Protein AF-A0A077WGW8-F1 (afdb_monomer_lite)

Secondary structure (DSSP, 8-state):
-EE--GGG-HHHHHHHHGGGGS-S-EEEEEE----STT--EE--TTT-EETTEEPPPEE--HHHHHHHHHHHHHSTT-EEEEHHHH--TT--TTHHHHHHHH-SEEEEEESS-HHHHHHHTSTHHHHHHHHHHHHHHHHHTT-TTHHHHHHHHHHHTHHHHHHHHHHHTSGGGGBTTHHHHHHTTS-EEEEETT--S--EEHHHHHHHHHHHHHHHHHT-TTSHHHHHSTTHHHHHHHHHHHHTT--SSTT-GGGS-HHHHHHHHTT---B-SSTTHHHHTTHHHHT------S-HHHHHHHHHHHHHHHHHHHHHHTTTT--EEEEEE-HHHHH--GGG-SSHHHHHTT-EEEEE--SSS------

Sequence (367 aa):
MTMIRPYANLYHRRRIMQRSTGKLGFYAISHVWGNNAGDTMWDVGSFIHENGRPVKPIPMRPEKRSTLLALLRAHPDSYWWIDVLCAGVDTPLVMMKDIYSHCNSCIILLDCHPSTIERLSDPRIEKIGDALNSIRDAYALGHPDTKTQVADFCHMYQTELTALSSLVNCQWWNRVWTWQEVVLSGWGYILAEQGGPYSVDLFALKEMARMIKDMSYSFGAECEIVSLFQGTTQLRNMWSELCTTDKGHRMDVNNNSPIDLLFTLGQSSRKCMDPADYVYGVLGLLQLDIPRMNDPHAVWTYFLSKVEDLIASWLHEHESGRRITTITLSERAKKFDLSQAKDMADVYADLLHVEYTSSSSSSLKHI

InterPro domains:
  IPR010730 Heterokaryon incompatibility [PF06985] (27-181)
  IPR052895 Heterokaryon Regulation/Transcriptional Modulator [PTHR24148] (25-321)

Organism: NCBI:txid688394

Structure (mmCIF, N/CA/C/O backbone):
data_AF-A0A077WGW8-F1
#
_entry.id   AF-A0A077WGW8-F1
#
loop_
_atom_site.group_PDB
_atom_site.id
_atom_site.type_symbol
_atom_site.label_atom_id
_atom_site.label_alt_id
_atom_site.label_comp_id
_atom_site.label_asym_id
_atom_site.label_entity_id
_atom_site.label_seq_id
_atom_site.pdbx_PDB_ins_code
_atom_site.Cartn_x
_atom_site.Cartn_y
_atom_site.Cartn_z
_atom_site.occupancy
_atom_site.B_iso_or_equiv
_atom_site.auth_seq_id
_atom_site.auth_comp_id
_atom_site.auth_asym_id
_atom_site.auth_atom_id
_atom_site.pdbx_PDB_model_num
ATOM 1 N N . MET A 1 1 ? -23.828 -16.398 -3.016 1.00 92.50 1 MET A N 1
ATOM 2 C CA . MET A 1 1 ? -22.757 -16.084 -2.046 1.00 92.50 1 MET A CA 1
ATOM 3 C C . MET A 1 1 ? -23.392 -15.707 -0.722 1.00 92.50 1 MET A C 1
ATOM 5 O O . MET A 1 1 ? -24.505 -15.188 -0.725 1.00 92.50 1 MET A O 1
ATOM 9 N N . THR A 1 2 ? -22.708 -15.971 0.388 1.00 93.56 2 THR A N 1
ATOM 10 C CA . THR A 1 2 ? -23.250 -15.728 1.730 1.00 93.56 2 THR A CA 1
ATOM 11 C C . THR A 1 2 ? -22.251 -14.915 2.531 1.00 93.56 2 THR A C 1
ATOM 13 O O . THR A 1 2 ? -21.097 -15.319 2.663 1.00 93.56 2 THR A O 1
ATOM 16 N N . MET A 1 3 ? -22.694 -13.782 3.065 1.00 92.50 3 MET A N 1
ATOM 17 C CA . MET A 1 3 ? -21.953 -13.059 4.085 1.00 92.50 3 MET A CA 1
ATOM 18 C C . MET A 1 3 ? -21.982 -13.854 5.380 1.00 92.50 3 MET A C 1
ATOM 20 O O . MET A 1 3 ? -23.028 -14.329 5.824 1.00 92.50 3 MET A O 1
ATOM 24 N N . ILE A 1 4 ? -20.813 -13.995 5.986 1.00 91.25 4 ILE A N 1
ATOM 25 C CA . ILE A 1 4 ? -20.627 -14.798 7.183 1.00 91.25 4 ILE A CA 1
ATOM 26 C C . ILE A 1 4 ? -19.866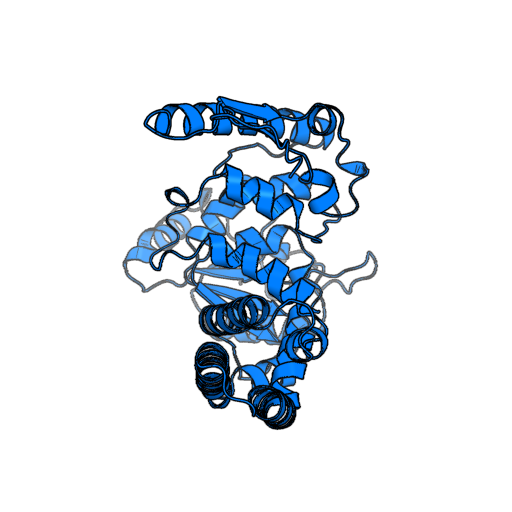 -14.000 8.232 1.00 91.25 4 ILE A C 1
ATOM 28 O O . ILE A 1 4 ? -19.049 -13.139 7.918 1.00 91.25 4 ILE A O 1
ATOM 32 N N . ARG A 1 5 ? -20.094 -14.347 9.497 1.00 87.88 5 ARG A N 1
ATOM 33 C CA . ARG A 1 5 ? -19.340 -13.826 10.636 1.00 87.88 5 ARG A CA 1
ATOM 34 C C . ARG A 1 5 ? -18.616 -14.993 11.294 1.00 87.88 5 ARG A C 1
ATOM 36 O O . ARG A 1 5 ? -19.237 -15.711 12.079 1.00 87.88 5 ARG A O 1
ATOM 43 N N . PRO A 1 6 ? -17.334 -15.238 10.963 1.00 83.62 6 PRO A N 1
ATOM 44 C CA . PRO A 1 6 ? -16.621 -16.414 11.454 1.00 83.62 6 PRO A CA 1
ATOM 45 C C . PRO A 1 6 ? -16.637 -16.536 12.979 1.00 83.62 6 PRO A C 1
ATOM 47 O O . PRO A 1 6 ? -16.813 -17.633 13.494 1.00 83.62 6 PRO A O 1
ATOM 50 N N . TYR A 1 7 ? -16.543 -15.422 13.713 1.00 82.88 7 TYR A N 1
ATOM 51 C CA . TYR A 1 7 ? -16.585 -15.440 15.179 1.00 82.88 7 TYR A CA 1
ATOM 52 C C . TYR A 1 7 ? -17.905 -16.000 15.744 1.00 82.88 7 TYR A C 1
ATOM 54 O O . TYR A 1 7 ? -17.896 -16.621 16.803 1.00 82.88 7 TYR A O 1
ATOM 62 N N . ALA A 1 8 ? -19.018 -15.824 15.023 1.00 86.50 8 ALA A N 1
ATOM 63 C CA . ALA A 1 8 ? -20.351 -16.267 15.424 1.00 86.50 8 ALA A CA 1
ATOM 64 C C . ALA A 1 8 ? -20.711 -17.669 14.897 1.00 86.50 8 ALA A C 1
ATOM 66 O O . ALA A 1 8 ? -21.741 -18.222 15.275 1.00 86.50 8 ALA A O 1
ATOM 67 N N . ASN A 1 9 ? -19.889 -18.260 14.022 1.00 89.00 9 ASN A N 1
ATOM 68 C CA . ASN A 1 9 ? -20.170 -19.552 13.403 1.00 89.00 9 ASN A CA 1
ATOM 69 C C . ASN A 1 9 ? -18.949 -20.484 13.481 1.00 89.00 9 ASN A C 1
ATOM 71 O O . ASN A 1 9 ? -17.990 -20.357 12.716 1.00 89.00 9 ASN A O 1
ATOM 75 N N . LEU A 1 10 ? -19.020 -21.473 14.381 1.00 88.94 10 LEU A N 1
ATOM 76 C CA . LEU A 1 10 ? -17.941 -22.438 14.631 1.00 88.94 10 LEU A CA 1
ATOM 77 C C . LEU A 1 10 ? -17.524 -23.229 13.386 1.00 88.94 10 LEU A C 1
ATOM 79 O O . LEU A 1 10 ? -16.342 -23.546 13.251 1.00 88.94 10 LEU A O 1
ATOM 83 N N . TYR A 1 11 ? -18.456 -23.538 12.481 1.00 91.44 11 TYR A N 1
ATOM 84 C CA . TYR A 1 11 ? -18.139 -24.236 11.236 1.00 91.44 11 TYR A CA 1
ATOM 85 C C . TYR A 1 11 ? -17.218 -23.378 10.362 1.00 91.44 11 TYR A C 1
ATOM 87 O O . TYR A 1 11 ? -16.128 -23.821 9.994 1.00 91.44 11 TYR A O 1
ATOM 95 N N . HIS A 1 12 ? -17.595 -22.122 10.105 1.00 89.69 12 HIS A N 1
ATOM 96 C CA . HIS A 1 12 ? -16.769 -21.227 9.296 1.00 89.69 12 HIS A CA 1
ATOM 97 C C . HIS A 1 12 ? -15.451 -20.862 9.986 1.00 89.69 12 HIS A C 1
ATOM 99 O O . HIS A 1 12 ? -14.423 -20.819 9.313 1.00 89.69 12 HIS A O 1
ATOM 105 N N . ARG A 1 13 ? -15.454 -20.674 11.314 1.00 87.00 13 ARG A N 1
ATOM 106 C CA . ARG A 1 13 ? -14.232 -20.455 12.103 1.00 87.00 13 ARG A CA 1
ATOM 107 C C . ARG A 1 13 ? -13.238 -21.598 11.929 1.00 87.00 13 ARG A C 1
ATOM 109 O O . ARG A 1 13 ? -12.082 -21.353 11.603 1.00 87.00 13 ARG A O 1
ATOM 116 N N . ARG A 1 14 ? -13.687 -22.847 12.106 1.00 86.38 14 ARG A N 1
ATOM 117 C CA . ARG A 1 14 ? -12.831 -24.034 11.957 1.00 86.38 14 ARG A CA 1
ATOM 118 C C . ARG A 1 14 ? -12.278 -24.153 10.544 1.00 86.38 14 ARG A C 1
ATOM 120 O O . ARG A 1 14 ? -11.085 -24.388 10.402 1.00 86.38 14 ARG A O 1
ATOM 127 N N . ARG A 1 15 ? -13.105 -23.937 9.515 1.00 85.88 15 ARG A N 1
ATOM 128 C CA . ARG A 1 15 ? -12.650 -23.972 8.115 1.00 85.88 15 ARG A CA 1
ATOM 129 C C . ARG A 1 15 ? -11.561 -22.937 7.847 1.00 85.88 15 ARG A C 1
ATOM 131 O O . ARG A 1 15 ? -10.509 -23.295 7.332 1.00 85.88 15 ARG A O 1
ATOM 138 N N . ILE A 1 16 ? -11.767 -21.689 8.269 1.00 82.75 16 ILE A N 1
ATOM 139 C CA . ILE A 1 16 ? -10.757 -20.629 8.137 1.00 82.75 16 ILE A CA 1
ATOM 140 C C . ILE A 1 16 ? -9.461 -20.987 8.884 1.00 82.75 16 ILE A C 1
ATOM 142 O O . ILE A 1 16 ? -8.376 -20.750 8.365 1.00 82.75 16 ILE A O 1
ATOM 146 N N . MET A 1 17 ? -9.547 -21.594 10.070 1.00 78.38 17 MET A N 1
ATOM 147 C CA . MET A 1 17 ? -8.361 -22.018 10.828 1.00 78.38 17 MET A CA 1
ATOM 148 C C . MET A 1 17 ? -7.639 -23.228 10.205 1.00 78.38 17 MET A C 1
ATOM 150 O O . MET A 1 17 ? -6.432 -23.367 10.366 1.00 78.38 17 MET A O 1
ATOM 154 N N . GLN A 1 18 ? -8.338 -24.088 9.457 1.00 75.75 18 GLN A N 1
ATOM 155 C CA . GLN A 1 18 ? -7.777 -25.273 8.782 1.00 75.75 18 GLN A CA 1
ATOM 156 C C . GLN A 1 18 ? -6.972 -24.952 7.502 1.00 75.75 18 GLN A C 1
ATOM 158 O O . GLN A 1 18 ? -6.562 -25.868 6.779 1.00 75.75 18 GLN A O 1
ATOM 163 N N . ARG A 1 19 ? -6.693 -23.667 7.233 1.00 64.75 19 ARG A N 1
ATOM 164 C CA . ARG A 1 19 ? -5.867 -23.175 6.111 1.00 64.75 19 ARG A CA 1
ATOM 165 C C . ARG A 1 19 ? -4.500 -23.840 5.983 1.00 64.75 19 ARG A C 1
ATOM 167 O O . ARG A 1 19 ? -3.997 -23.937 4.869 1.00 64.75 19 ARG A O 1
ATOM 174 N N . SER A 1 20 ? -3.924 -24.342 7.076 1.00 53.22 20 SER A N 1
ATOM 175 C CA . SER A 1 20 ? -2.638 -25.059 7.069 1.00 53.22 20 SER A CA 1
ATOM 176 C C . SER A 1 20 ? -2.616 -26.292 6.156 1.00 53.22 20 SER A C 1
ATOM 178 O O . SER A 1 20 ? -1.546 -26.790 5.830 1.00 53.22 20 SER A O 1
ATOM 180 N N . THR A 1 21 ? -3.782 -26.769 5.710 1.00 60.06 21 THR A N 1
ATOM 181 C CA . THR A 1 21 ? -3.905 -27.894 4.772 1.00 60.06 21 THR A CA 1
ATOM 182 C C . THR A 1 21 ? -3.877 -27.489 3.291 1.00 60.06 21 THR A C 1
ATOM 184 O O . THR A 1 21 ? -3.931 -28.369 2.436 1.00 60.06 21 THR A O 1
ATOM 187 N N . GLY A 1 22 ? -3.844 -26.187 2.966 1.00 62.66 22 GLY A N 1
ATOM 188 C CA . GLY A 1 22 ? -3.807 -25.669 1.587 1.00 62.66 22 GLY A CA 1
ATOM 189 C C . GLY A 1 22 ? -5.099 -25.851 0.775 1.00 62.66 22 GLY A C 1
ATOM 190 O O . GLY A 1 22 ? -5.170 -25.418 -0.369 1.00 62.66 22 GLY A O 1
ATOM 191 N N . LYS A 1 23 ? -6.137 -26.473 1.350 1.00 65.69 23 LYS A N 1
ATOM 192 C CA . LYS A 1 23 ? -7.374 -26.844 0.637 1.00 65.69 23 LYS A CA 1
ATOM 193 C C . LYS A 1 23 ? -8.436 -25.747 0.569 1.00 65.69 23 LYS A C 1
ATOM 195 O O . LYS A 1 23 ? -9.413 -25.908 -0.151 1.00 65.69 23 LYS A O 1
ATOM 200 N N . LEU A 1 24 ? -8.285 -24.669 1.335 1.00 75.81 24 LEU A N 1
ATOM 201 C CA . LEU A 1 24 ? -9.293 -23.620 1.452 1.00 75.81 24 LEU A CA 1
ATOM 202 C C . LEU A 1 24 ? -8.674 -22.252 1.180 1.00 75.81 24 LEU A C 1
ATOM 204 O O . LEU A 1 24 ? -7.874 -21.768 1.981 1.00 75.81 24 LEU A O 1
ATOM 208 N N . GLY A 1 25 ? -9.071 -21.632 0.070 1.00 83.69 25 GLY A N 1
ATOM 209 C CA . GLY A 1 25 ? -8.635 -20.284 -0.275 1.00 83.69 25 GLY A CA 1
ATOM 210 C C . GLY A 1 25 ? -9.322 -19.229 0.591 1.00 83.69 25 GLY A C 1
ATOM 211 O O . GLY A 1 25 ? -10.543 -19.241 0.753 1.00 83.69 25 GLY A O 1
ATOM 212 N N . PHE A 1 26 ? -8.537 -18.308 1.137 1.00 91.31 26 PHE A N 1
ATOM 213 C CA . PHE A 1 26 ? -8.984 -17.021 1.640 1.00 91.31 26 PHE A CA 1
ATOM 214 C C . PHE A 1 26 ? -8.287 -15.906 0.887 1.00 91.31 26 PHE A C 1
ATOM 216 O O . PHE A 1 26 ? -7.073 -15.749 0.979 1.00 91.31 26 PHE A O 1
ATOM 223 N N . TYR A 1 27 ? -9.071 -15.115 0.184 1.00 93.75 27 TYR A N 1
ATOM 224 C CA . TYR A 1 27 ? -8.584 -14.033 -0.645 1.00 93.75 27 TYR A CA 1
ATOM 225 C C . TYR A 1 27 ? -9.029 -12.702 -0.060 1.00 93.75 27 TYR A C 1
ATOM 227 O O . TYR A 1 27 ? -10.095 -12.610 0.552 1.00 93.75 27 TYR A O 1
ATOM 235 N N . ALA A 1 28 ? -8.226 -11.669 -0.268 1.00 95.31 28 ALA A N 1
ATOM 236 C CA . ALA A 1 28 ? -8.642 -10.294 -0.043 1.00 95.31 28 ALA A CA 1
ATOM 237 C C . ALA A 1 28 ? -8.708 -9.573 -1.391 1.00 95.31 28 ALA A C 1
ATOM 239 O O . ALA A 1 28 ? -7.850 -9.789 -2.244 1.00 95.31 28 ALA A O 1
ATOM 240 N N . ILE A 1 29 ? -9.727 -8.739 -1.590 1.00 95.81 29 ILE A N 1
ATOM 241 C CA . ILE A 1 29 ? -9.775 -7.786 -2.697 1.00 95.81 29 ILE A CA 1
ATOM 242 C C . ILE A 1 29 ? -9.381 -6.425 -2.156 1.00 95.81 29 ILE A C 1
ATOM 244 O O . ILE A 1 29 ? -10.067 -5.871 -1.299 1.00 95.81 29 ILE A O 1
ATOM 248 N N . SER A 1 30 ? -8.332 -5.867 -2.736 1.00 94.75 30 SER A N 1
ATOM 249 C CA . SER A 1 30 ? -7.970 -4.474 -2.563 1.00 94.75 30 SER A CA 1
ATOM 250 C C . SER A 1 30 ? -8.395 -3.691 -3.809 1.00 94.75 30 SER A C 1
ATOM 252 O O . SER A 1 30 ? -8.142 -4.109 -4.941 1.00 94.75 30 SER A O 1
ATOM 254 N N . HIS A 1 31 ? -9.102 -2.574 -3.625 1.00 93.56 31 HIS A N 1
ATOM 255 C CA . HIS A 1 31 ? -9.638 -1.809 -4.747 1.00 93.56 31 HIS A CA 1
ATOM 256 C C . HIS A 1 31 ? -9.998 -0.366 -4.394 1.00 93.56 31 HIS A C 1
ATOM 258 O O . HIS A 1 31 ? -10.306 -0.043 -3.250 1.00 93.56 31 HIS A O 1
ATOM 264 N N . VAL A 1 32 ? -10.057 0.498 -5.412 1.00 89.88 32 VAL A N 1
ATOM 265 C CA . VAL A 1 32 ? -10.697 1.814 -5.279 1.00 89.88 32 VAL A CA 1
ATOM 266 C C . VAL A 1 32 ? -12.198 1.610 -5.138 1.00 89.88 32 VAL A C 1
ATOM 268 O O . VAL A 1 32 ? -12.811 0.822 -5.881 1.00 89.88 32 VAL A O 1
ATOM 271 N N . TRP A 1 33 ? -12.777 2.293 -4.157 1.00 80.19 33 TRP A N 1
ATOM 272 C CA . TRP A 1 33 ? -14.220 2.346 -3.972 1.00 80.19 33 TRP A CA 1
ATOM 273 C C . TRP A 1 33 ? -14.852 3.194 -5.086 1.00 80.19 33 TRP A C 1
ATOM 275 O O . TRP A 1 33 ? -14.194 3.609 -6.038 1.00 80.19 33 TRP A O 1
ATOM 285 N N . GLY A 1 34 ? -16.158 3.405 -5.031 1.00 67.50 34 GLY A N 1
ATOM 286 C CA . GLY A 1 34 ? -16.711 4.540 -5.754 1.00 67.50 34 GLY A CA 1
ATOM 287 C C . GLY A 1 34 ? -16.170 5.850 -5.148 1.00 67.50 34 GLY A C 1
ATOM 288 O O . GLY A 1 34 ? -15.949 5.911 -3.939 1.00 67.50 34 GLY A O 1
ATOM 289 N N . ASN A 1 35 ? -15.918 6.867 -5.977 1.00 57.53 35 ASN A N 1
ATOM 290 C CA . ASN A 1 35 ? -15.282 8.118 -5.547 1.00 57.53 35 ASN A CA 1
ATOM 291 C C . ASN A 1 35 ? -16.261 9.243 -5.172 1.00 57.53 35 ASN A C 1
ATOM 293 O O . ASN A 1 35 ? -15.803 10.308 -4.776 1.00 57.53 35 ASN A O 1
ATOM 297 N N . ASN A 1 36 ? -17.575 9.078 -5.325 1.00 56.50 36 ASN A N 1
ATOM 298 C CA . ASN A 1 36 ? -18.530 10.178 -5.210 1.00 56.50 36 ASN A CA 1
ATOM 299 C C . ASN A 1 36 ? -19.864 9.754 -4.584 1.00 56.50 36 ASN A C 1
ATOM 301 O O . ASN A 1 36 ? -20.399 8.685 -4.847 1.00 56.50 36 ASN A O 1
ATOM 305 N N . ALA A 1 37 ? -20.519 10.683 -3.884 1.00 49.25 37 ALA A N 1
ATOM 306 C CA . ALA A 1 37 ? -21.892 10.534 -3.377 1.00 49.25 37 ALA A CA 1
ATOM 307 C C . ALA A 1 37 ? -22.975 10.288 -4.468 1.00 49.25 37 ALA A C 1
ATOM 309 O O . ALA A 1 37 ? -24.162 10.234 -4.158 1.00 49.25 37 ALA A O 1
ATOM 310 N N . GLY A 1 38 ? -22.578 10.129 -5.737 1.00 53.78 38 GLY A N 1
ATOM 311 C CA . GLY A 1 38 ? -23.410 9.714 -6.869 1.00 53.78 38 GLY A CA 1
ATOM 312 C C . GLY A 1 38 ? -22.961 8.405 -7.529 1.00 53.78 38 GLY A C 1
ATOM 313 O O . GLY A 1 38 ? -23.422 8.102 -8.629 1.00 53.78 38 GLY A O 1
ATOM 314 N N . ASP A 1 39 ? -22.056 7.640 -6.910 1.00 64.06 39 ASP A N 1
ATOM 315 C CA . ASP A 1 39 ? -21.641 6.352 -7.456 1.00 64.06 39 ASP A CA 1
ATOM 316 C C . ASP A 1 39 ? -22.832 5.421 -7.611 1.00 64.06 39 ASP A C 1
ATOM 318 O O . ASP A 1 39 ? -23.705 5.302 -6.748 1.00 64.06 39 ASP A O 1
ATOM 322 N N . THR A 1 40 ? -22.846 4.711 -8.732 1.00 77.94 40 THR A N 1
ATOM 323 C CA . THR A 1 40 ? -23.870 3.713 -8.991 1.00 77.94 40 THR A CA 1
ATOM 324 C C . THR A 1 40 ? -23.812 2.639 -7.910 1.00 77.94 40 THR A C 1
ATOM 326 O O . THR A 1 40 ? -22.862 1.853 -7.845 1.00 77.94 40 THR A O 1
ATOM 329 N N . MET A 1 41 ? -24.852 2.583 -7.086 1.00 89.94 41 MET A N 1
ATOM 330 C CA . MET A 1 41 ? -25.065 1.482 -6.161 1.00 89.94 41 MET A CA 1
ATOM 331 C C . MET A 1 41 ? -25.232 0.195 -6.970 1.00 89.94 41 MET A C 1
ATOM 333 O O . MET A 1 41 ? -26.011 0.132 -7.923 1.00 89.94 41 MET A O 1
ATOM 337 N N . TRP A 1 42 ? -24.474 -0.835 -6.620 1.00 92.44 42 TRP A N 1
ATOM 338 C CA . TRP A 1 42 ? -24.609 -2.151 -7.214 1.00 92.44 42 TRP A CA 1
ATOM 339 C C . TRP A 1 42 ? -25.589 -2.973 -6.391 1.00 92.44 42 TRP A C 1
ATOM 341 O O . TRP A 1 42 ? -25.329 -3.266 -5.224 1.00 92.44 42 TRP A O 1
ATOM 351 N N . ASP A 1 43 ? -26.711 -3.346 -7.001 1.00 94.50 43 ASP A N 1
ATOM 352 C CA . ASP A 1 43 ? -27.632 -4.300 -6.398 1.00 94.50 43 ASP A CA 1
ATOM 353 C C . ASP A 1 43 ? -27.028 -5.709 -6.422 1.00 94.50 43 ASP A C 1
ATOM 355 O O . ASP A 1 43 ? -26.994 -6.397 -7.446 1.00 94.50 43 ASP A O 1
ATOM 359 N N . VAL A 1 44 ? -26.524 -6.114 -5.260 1.00 94.94 44 VAL A N 1
ATOM 360 C CA . VAL A 1 44 ? -25.944 -7.434 -5.017 1.00 94.94 44 VAL A CA 1
ATOM 361 C C . VAL A 1 44 ? -26.929 -8.390 -4.343 1.00 94.94 44 VAL A C 1
ATOM 363 O O . VAL A 1 44 ? -26.621 -9.573 -4.186 1.00 94.94 44 VAL A O 1
ATOM 366 N N . GLY A 1 45 ? -28.118 -7.914 -3.954 1.00 95.81 45 GLY A N 1
ATOM 367 C CA . GLY A 1 45 ? -29.079 -8.672 -3.151 1.00 95.81 45 GLY A CA 1
ATOM 368 C C . GLY A 1 45 ? -29.623 -9.909 -3.865 1.00 95.81 45 GLY A C 1
ATOM 369 O O . GLY A 1 45 ? -29.985 -10.891 -3.222 1.00 95.81 45 GLY A O 1
ATOM 370 N N . SER A 1 46 ? -29.598 -9.909 -5.199 1.00 94.19 46 SER A N 1
ATOM 371 C CA . SER A 1 46 ? -29.978 -11.067 -6.016 1.00 94.19 46 SER A CA 1
ATOM 372 C C . SER A 1 46 ? -29.021 -12.262 -5.883 1.00 94.19 46 SER A C 1
ATOM 374 O O . SER A 1 46 ? -29.409 -13.387 -6.195 1.00 94.19 46 SER A O 1
ATOM 376 N N . PHE A 1 47 ? -27.784 -12.062 -5.411 1.00 94.25 47 PHE A N 1
ATOM 377 C CA . PHE A 1 47 ? -26.781 -13.132 -5.336 1.00 94.25 47 PHE A CA 1
ATOM 378 C C . PHE A 1 47 ? -25.919 -13.143 -4.062 1.00 94.25 47 PHE A C 1
ATOM 380 O O . PHE A 1 47 ? -25.190 -14.121 -3.843 1.00 94.25 47 PHE A O 1
ATOM 387 N N . ILE A 1 48 ? -26.007 -12.130 -3.194 1.00 95.19 48 ILE A N 1
ATOM 388 C CA . ILE A 1 48 ? -25.367 -12.087 -1.871 1.00 95.19 48 ILE A CA 1
ATOM 389 C C . ILE A 1 48 ? -26.433 -11.985 -0.782 1.00 95.19 48 ILE A C 1
ATOM 391 O O . ILE A 1 48 ? -27.288 -11.102 -0.812 1.00 95.19 48 ILE A O 1
ATOM 395 N N . HIS A 1 49 ? -26.346 -12.879 0.203 1.00 95.81 49 HIS A N 1
ATOM 396 C CA . HIS A 1 49 ? -27.267 -12.922 1.335 1.00 95.81 49 HIS A CA 1
ATOM 397 C C . HIS A 1 49 ? -26.513 -12.862 2.668 1.00 95.81 49 HIS A C 1
ATOM 399 O O . HIS A 1 49 ? -25.476 -13.503 2.817 1.00 95.81 49 HIS A O 1
ATOM 405 N N . GLU A 1 50 ? -27.060 -12.160 3.657 1.00 92.75 50 GLU A N 1
ATOM 406 C CA . GLU A 1 50 ? -26.622 -12.191 5.055 1.00 92.75 50 GLU A CA 1
ATOM 407 C C . GLU A 1 50 ? -27.781 -12.722 5.908 1.00 92.75 50 GLU A C 1
ATOM 409 O O . GLU A 1 50 ? -28.887 -12.184 5.874 1.00 92.75 50 GLU A O 1
ATOM 414 N N . ASN A 1 51 ? -27.561 -13.810 6.654 1.00 90.12 51 ASN A N 1
ATOM 415 C CA . ASN A 1 51 ? -28.600 -14.445 7.484 1.00 90.12 51 ASN A CA 1
ATOM 416 C C . ASN A 1 51 ? -29.900 -14.759 6.711 1.00 90.12 51 ASN A C 1
ATOM 418 O O . ASN A 1 51 ? -31.007 -14.549 7.206 1.00 90.12 51 ASN A O 1
ATOM 422 N N . GLY A 1 52 ? -29.760 -15.221 5.464 1.00 91.88 52 GLY A N 1
ATOM 423 C CA . GLY A 1 52 ? -30.881 -15.543 4.576 1.00 91.88 52 GLY A CA 1
ATOM 424 C C . GLY A 1 52 ? -31.602 -14.330 3.978 1.00 91.88 52 GLY A C 1
ATOM 425 O O . GLY A 1 52 ? -32.553 -14.514 3.225 1.00 91.88 52 GLY A O 1
ATOM 426 N N . ARG A 1 53 ? -31.165 -13.100 4.275 1.00 95.75 53 ARG A N 1
ATOM 427 C CA . ARG A 1 53 ? -31.733 -11.869 3.712 1.00 95.75 53 ARG A CA 1
ATOM 428 C C . ARG A 1 53 ? -30.829 -11.310 2.612 1.00 95.75 53 ARG A C 1
ATOM 430 O O . ARG A 1 53 ? -29.612 -11.350 2.785 1.00 95.75 53 ARG A O 1
ATOM 437 N N . PRO A 1 54 ? -31.387 -10.773 1.515 1.00 96.81 54 PRO A N 1
ATOM 438 C CA . PRO A 1 54 ? -30.612 -10.060 0.504 1.00 96.81 54 PRO A CA 1
ATOM 439 C C . PRO A 1 54 ? -29.787 -8.929 1.124 1.00 96.81 54 PRO A C 1
ATOM 441 O O . PRO A 1 54 ? -30.295 -8.161 1.946 1.00 96.81 54 PRO A O 1
ATOM 444 N N . VAL A 1 55 ? -28.518 -8.824 0.732 1.00 95.00 55 VAL A N 1
ATOM 445 C CA . VAL A 1 55 ? -27.658 -7.701 1.129 1.00 95.00 55 VAL A CA 1
ATOM 446 C C . VAL A 1 55 ? -28.121 -6.429 0.415 1.00 95.00 55 VAL A C 1
ATOM 448 O O . VAL A 1 55 ? -28.554 -6.475 -0.737 1.00 95.00 55 VAL A O 1
ATOM 451 N N . LYS A 1 56 ? -28.058 -5.287 1.110 1.00 93.44 56 LYS A N 1
ATOM 452 C CA . LYS A 1 56 ? -28.402 -3.985 0.522 1.00 93.44 56 LYS A CA 1
ATOM 453 C C . LYS A 1 56 ? -27.436 -3.642 -0.621 1.00 93.44 56 LYS A C 1
ATOM 455 O O . LYS A 1 56 ? -26.293 -4.096 -0.596 1.00 93.44 56 LYS A O 1
ATOM 460 N N . PRO A 1 57 ? -27.852 -2.813 -1.591 1.00 93.19 57 PRO A N 1
ATOM 461 C CA . PRO A 1 57 ? -26.938 -2.316 -2.607 1.00 93.19 57 PRO A CA 1
ATOM 462 C C . PRO A 1 57 ? -25.691 -1.673 -1.990 1.00 93.19 57 PRO A C 1
ATOM 464 O O . PRO A 1 57 ? -25.776 -1.045 -0.932 1.00 93.19 57 PRO A O 1
ATOM 467 N N . ILE A 1 58 ? -24.551 -1.813 -2.665 1.00 91.19 58 ILE A N 1
ATOM 468 C CA . ILE A 1 58 ? -23.249 -1.319 -2.193 1.00 91.19 58 ILE A CA 1
ATOM 469 C C . ILE A 1 58 ? -22.636 -0.317 -3.178 1.00 91.19 58 ILE A C 1
ATOM 471 O O . ILE A 1 58 ? -22.866 -0.449 -4.384 1.00 91.19 58 ILE A O 1
ATOM 475 N N . PRO A 1 59 ? -21.821 0.649 -2.725 1.00 89.88 59 PRO A N 1
ATOM 476 C CA . PRO A 1 59 ? -21.120 1.549 -3.634 1.00 89.88 59 PRO A CA 1
ATOM 477 C C . PRO A 1 59 ? -20.013 0.790 -4.380 1.00 89.88 59 PRO A C 1
ATOM 479 O O . PRO A 1 59 ? -19.003 0.400 -3.804 1.00 89.88 59 PRO A O 1
ATOM 482 N N . MET A 1 60 ? -20.191 0.548 -5.679 1.00 90.25 60 MET A N 1
ATOM 483 C CA . MET A 1 60 ? -19.201 -0.169 -6.487 1.00 90.25 60 MET A CA 1
ATOM 484 C C . MET A 1 60 ? -19.188 0.348 -7.921 1.00 90.25 60 MET A C 1
ATOM 486 O O . MET A 1 60 ? -20.214 0.320 -8.610 1.00 90.25 60 MET A O 1
ATOM 490 N N . ARG A 1 61 ? -17.996 0.722 -8.393 1.00 89.81 61 ARG A N 1
ATOM 491 C CA . ARG A 1 61 ? -17.740 1.134 -9.778 1.00 89.81 61 ARG A CA 1
ATOM 492 C C . ARG A 1 61 ? -18.199 0.057 -10.780 1.00 89.81 61 ARG A C 1
ATOM 494 O O . ARG A 1 61 ? -17.851 -1.113 -10.583 1.00 89.81 61 ARG A O 1
ATOM 501 N N . PRO A 1 62 ? -18.990 0.394 -11.819 1.00 90.94 62 PRO A N 1
ATOM 502 C CA . PRO A 1 62 ? -19.497 -0.571 -12.797 1.00 90.94 62 PRO A CA 1
ATOM 503 C C . PRO A 1 62 ? -18.415 -1.391 -13.493 1.00 90.94 62 PRO A C 1
ATOM 505 O O . PRO A 1 62 ? -18.595 -2.594 -13.677 1.00 90.94 62 PRO A O 1
ATOM 508 N N . GLU A 1 63 ? -17.288 -0.756 -13.812 1.00 91.31 63 GLU A N 1
ATOM 509 C CA . GLU A 1 63 ? -16.161 -1.330 -14.550 1.00 91.31 63 GLU A CA 1
ATOM 510 C C . GLU A 1 63 ? -15.625 -2.599 -13.877 1.00 91.31 63 GLU A C 1
ATOM 512 O O . GLU A 1 63 ? -15.270 -3.560 -14.549 1.00 91.31 63 GLU A O 1
ATOM 517 N N . LYS A 1 64 ? -15.659 -2.629 -12.541 1.00 91.94 64 LYS A N 1
ATOM 518 C CA . LYS A 1 64 ? -15.124 -3.702 -11.695 1.00 91.94 64 LYS A CA 1
ATOM 519 C C . LYS A 1 64 ? -16.017 -4.938 -11.603 1.00 91.94 64 LYS A C 1
ATOM 521 O O . LYS A 1 64 ? -15.541 -6.034 -11.305 1.00 91.94 64 LYS A O 1
ATOM 526 N N . ARG A 1 65 ? -17.330 -4.774 -11.790 1.00 93.31 65 ARG A N 1
ATOM 527 C CA . ARG A 1 65 ? -18.342 -5.763 -11.368 1.00 93.31 65 ARG A CA 1
ATOM 528 C C . ARG A 1 65 ? -18.173 -7.101 -12.076 1.00 93.31 65 ARG A C 1
ATOM 530 O O . ARG A 1 65 ? -18.202 -8.145 -11.428 1.00 93.31 65 ARG A O 1
ATOM 537 N N . SER A 1 66 ? -17.974 -7.071 -13.391 1.00 94.94 66 SER A N 1
ATOM 538 C CA . SER A 1 66 ? -17.812 -8.280 -14.203 1.00 94.94 66 SER A CA 1
ATOM 539 C C . SER A 1 66 ? -16.552 -9.052 -13.820 1.00 94.94 66 SER A C 1
ATOM 541 O O . SER A 1 66 ? -16.619 -10.264 -13.622 1.00 94.94 66 SER A O 1
ATOM 543 N N . THR A 1 67 ? -15.435 -8.347 -13.640 1.00 95.50 67 THR A N 1
ATOM 544 C CA . THR A 1 67 ? -14.148 -8.919 -13.224 1.00 95.50 67 THR A CA 1
ATOM 545 C C . THR A 1 67 ? -14.240 -9.544 -11.841 1.00 95.50 67 THR A C 1
ATOM 547 O O . THR A 1 67 ? -13.855 -10.696 -11.655 1.00 95.50 67 THR A O 1
ATOM 550 N N . LEU A 1 68 ? -14.840 -8.837 -10.879 1.00 95.25 68 LEU A N 1
ATOM 551 C CA . LEU A 1 68 ? -15.052 -9.363 -9.535 1.00 95.25 68 LEU A CA 1
ATOM 552 C C . LEU A 1 68 ? -15.938 -10.618 -9.551 1.00 95.25 68 LEU A C 1
ATOM 554 O O . LEU A 1 68 ? -15.600 -11.618 -8.927 1.00 95.25 68 LEU A O 1
ATOM 558 N N . LEU A 1 69 ? -17.046 -10.613 -10.300 1.00 95.38 69 LEU A N 1
ATOM 559 C CA . LEU A 1 69 ? -17.888 -11.805 -10.440 1.00 95.38 69 LEU A CA 1
ATOM 560 C C . LEU A 1 69 ? -17.149 -12.972 -11.107 1.00 95.38 69 LEU A C 1
ATOM 562 O 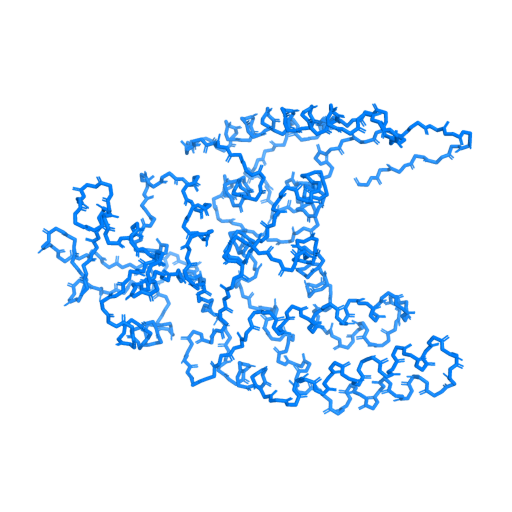O . LEU A 1 69 ? -17.371 -14.119 -10.722 1.00 95.38 69 LEU A O 1
ATOM 566 N N . ALA A 1 70 ? -16.299 -12.705 -12.100 1.00 95.06 70 ALA A N 1
ATOM 567 C CA . ALA A 1 70 ? -15.488 -13.732 -12.745 1.00 95.06 70 ALA A CA 1
ATOM 568 C C . ALA A 1 70 ? -14.493 -14.360 -11.757 1.00 95.06 70 ALA A C 1
ATOM 570 O O . ALA A 1 70 ? -14.440 -15.585 -11.663 1.00 95.06 70 ALA A O 1
ATOM 571 N N . LEU A 1 71 ? -13.803 -13.544 -10.953 1.00 94.31 71 LEU A N 1
ATOM 572 C CA . LEU A 1 71 ? -12.908 -14.013 -9.889 1.00 94.31 71 LEU A CA 1
ATOM 573 C C . LEU A 1 71 ? -13.649 -14.885 -8.872 1.00 94.31 71 LEU A C 1
ATOM 575 O O . LEU A 1 71 ? -13.248 -16.014 -8.601 1.00 94.31 71 LEU A O 1
ATOM 579 N N . LEU A 1 72 ? -14.785 -14.409 -8.363 1.00 94.00 72 LEU A N 1
ATOM 580 C CA . LEU A 1 72 ? -15.576 -15.147 -7.375 1.00 94.00 72 LEU A CA 1
ATOM 581 C C . LEU A 1 72 ? -16.080 -16.494 -7.923 1.00 94.00 72 LEU A C 1
ATOM 583 O O . LEU A 1 72 ? -16.158 -17.472 -7.182 1.00 94.00 72 LEU A O 1
ATOM 587 N N . ARG A 1 73 ? -16.398 -16.571 -9.223 1.00 93.75 73 ARG A N 1
ATOM 588 C CA . ARG A 1 73 ? -16.789 -17.824 -9.894 1.00 93.75 73 ARG A CA 1
ATOM 589 C C . ARG A 1 73 ? -15.615 -18.767 -10.135 1.00 93.75 73 ARG A C 1
ATOM 591 O O . ARG A 1 73 ? -15.813 -19.975 -10.063 1.00 93.75 73 ARG A O 1
ATOM 598 N N . ALA A 1 74 ? -14.429 -18.235 -10.424 1.00 92.44 74 ALA A N 1
ATOM 599 C CA . ALA A 1 74 ? -13.222 -19.027 -10.660 1.00 92.44 74 ALA A CA 1
ATOM 600 C C . ALA A 1 74 ? -12.722 -19.737 -9.390 1.00 92.44 74 ALA A C 1
ATOM 602 O O . ALA A 1 74 ? -12.038 -20.754 -9.480 1.00 92.44 74 ALA A O 1
ATOM 603 N N . HIS A 1 75 ? -13.110 -19.245 -8.211 1.00 91.62 75 HIS A N 1
ATOM 604 C CA . HIS A 1 75 ? -12.716 -19.801 -6.918 1.00 91.62 75 HIS A CA 1
ATOM 605 C C . HIS A 1 75 ? -13.943 -20.192 -6.072 1.00 91.62 75 HIS A C 1
ATOM 607 O O . HIS A 1 75 ? -14.220 -19.562 -5.046 1.00 91.62 75 HIS A O 1
ATOM 613 N N . PRO A 1 76 ? -14.704 -21.230 -6.457 1.00 90.88 76 PRO A N 1
ATOM 614 C CA . PRO A 1 76 ? -15.814 -21.713 -5.641 1.00 90.88 76 PRO A CA 1
ATOM 615 C C . PRO A 1 76 ? -15.319 -22.265 -4.291 1.00 90.88 76 PRO A C 1
ATOM 617 O O . PRO A 1 76 ? -14.165 -22.662 -4.154 1.00 90.88 76 PRO A O 1
ATOM 620 N N . ASP A 1 77 ? -16.206 -22.300 -3.289 1.00 89.69 77 ASP A N 1
ATOM 621 C CA . ASP A 1 77 ? -15.924 -22.826 -1.935 1.00 89.69 77 ASP A CA 1
ATOM 622 C C . ASP A 1 77 ? -14.720 -22.163 -1.223 1.00 89.69 77 ASP A C 1
ATOM 624 O O . ASP A 1 77 ? -14.010 -22.773 -0.422 1.00 89.69 77 ASP A O 1
ATOM 628 N N . SER A 1 78 ? -14.507 -20.876 -1.501 1.00 92.44 78 SER A N 1
ATOM 629 C CA . SER A 1 78 ? -13.468 -20.046 -0.891 1.00 92.44 78 SER A CA 1
ATOM 630 C C . SER A 1 78 ? -14.059 -18.885 -0.084 1.00 92.44 78 SER A C 1
ATOM 632 O O . SER A 1 78 ? -15.257 -18.592 -0.135 1.00 92.44 78 SER A O 1
ATOM 634 N N . TYR A 1 79 ? -13.208 -18.238 0.707 1.00 93.62 79 TYR A N 1
ATOM 635 C CA . TYR A 1 79 ? -13.550 -17.107 1.559 1.00 93.62 79 TYR A CA 1
ATOM 636 C C . TYR A 1 79 ? -12.961 -15.832 0.971 1.00 93.62 79 TYR A C 1
ATOM 638 O O . TYR A 1 79 ? -11.817 -15.828 0.529 1.00 93.62 79 TYR A O 1
ATOM 646 N N . TRP A 1 80 ? -13.722 -14.745 1.014 1.00 94.88 80 TRP A N 1
ATOM 647 C CA . TRP A 1 80 ? -13.312 -13.470 0.441 1.00 94.88 80 TRP A CA 1
ATOM 648 C C . TRP A 1 80 ? -13.506 -12.357 1.453 1.00 94.88 80 TRP A C 1
ATOM 650 O O . TRP A 1 80 ? -14.573 -12.244 2.058 1.00 94.88 80 TRP A O 1
ATOM 660 N N . TRP A 1 81 ? -12.474 -11.543 1.619 1.00 94.62 81 TRP A N 1
ATOM 661 C CA . TRP A 1 81 ? -12.574 -10.240 2.244 1.00 94.62 81 TRP A CA 1
ATOM 662 C C . TRP A 1 81 ? -12.682 -9.177 1.152 1.00 94.62 81 TRP A C 1
ATOM 664 O O . TRP A 1 81 ? -11.810 -9.077 0.292 1.00 94.62 81 TRP A O 1
ATOM 674 N N . ILE A 1 82 ? -13.769 -8.412 1.165 1.00 94.56 82 ILE A N 1
ATOM 675 C CA . ILE A 1 82 ? -14.002 -7.304 0.239 1.00 94.56 82 ILE A CA 1
ATOM 676 C C . ILE A 1 82 ? -14.497 -6.147 1.098 1.00 94.56 82 ILE A C 1
ATOM 678 O O . ILE A 1 82 ? -15.619 -6.222 1.598 1.00 94.56 82 ILE A O 1
ATOM 682 N N . ASP A 1 83 ? -13.678 -5.111 1.289 1.00 90.50 83 ASP A N 1
ATOM 683 C CA . ASP A 1 83 ? -13.939 -4.037 2.261 1.00 90.50 83 ASP A CA 1
ATOM 684 C C . ASP A 1 83 ? -15.369 -3.499 2.177 1.00 90.50 83 ASP A C 1
ATOM 686 O O . ASP A 1 83 ? -16.084 -3.487 3.170 1.00 90.50 83 ASP A O 1
ATOM 690 N N . VAL A 1 84 ? -15.844 -3.154 0.980 1.00 89.69 84 VAL A N 1
ATOM 691 C CA . VAL A 1 84 ? -17.181 -2.564 0.805 1.00 89.69 84 VAL A CA 1
ATOM 692 C C . VAL A 1 84 ? -18.346 -3.494 1.197 1.00 89.69 84 VAL A C 1
ATOM 694 O O . VAL A 1 84 ? -19.465 -3.039 1.424 1.00 89.69 84 VAL A O 1
ATOM 697 N N . LEU A 1 85 ? -18.100 -4.803 1.285 1.00 91.31 85 LEU A N 1
ATOM 698 C CA . LEU A 1 85 ? -19.068 -5.797 1.759 1.00 91.31 85 LEU A CA 1
ATOM 699 C C . LEU A 1 85 ? -18.848 -6.175 3.230 1.00 91.31 85 LEU A C 1
ATOM 701 O O . LEU A 1 85 ? -19.804 -6.532 3.916 1.00 91.31 85 LEU A O 1
ATOM 705 N N . CYS A 1 86 ? -17.601 -6.164 3.701 1.00 91.00 86 CYS A N 1
ATOM 706 C CA . CYS A 1 86 ? -17.210 -6.751 4.984 1.00 91.00 86 CYS A CA 1
ATOM 70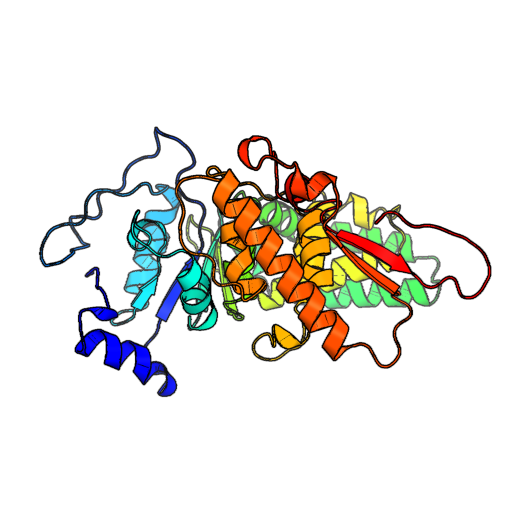7 C C . CYS A 1 86 ? -16.894 -5.719 6.078 1.00 91.00 86 CYS A C 1
ATOM 709 O O . CYS A 1 86 ? -17.024 -6.031 7.265 1.00 91.00 86 CYS A O 1
ATOM 711 N N . ALA A 1 87 ? -16.489 -4.505 5.708 1.00 85.50 87 ALA A N 1
ATOM 712 C CA . ALA A 1 87 ? -16.198 -3.414 6.624 1.00 85.50 87 ALA A CA 1
ATOM 713 C C . ALA A 1 87 ? -17.478 -2.606 6.891 1.00 85.50 87 ALA A C 1
ATOM 715 O O . ALA A 1 87 ? -17.923 -1.802 6.075 1.00 85.50 87 ALA A O 1
ATOM 716 N N . GLY A 1 88 ? -18.097 -2.848 8.046 1.00 78.25 88 GLY A N 1
ATOM 717 C CA . GLY A 1 88 ? -19.195 -2.044 8.567 1.00 78.25 88 GLY A CA 1
ATOM 718 C C . GLY A 1 88 ? -18.712 -0.935 9.504 1.00 78.25 88 GLY A C 1
ATOM 719 O O . GLY A 1 88 ? -17.528 -0.817 9.828 1.00 78.25 88 GLY A O 1
ATOM 720 N N . VAL A 1 89 ? -19.663 -0.145 10.006 1.00 74.06 89 VAL A N 1
ATOM 721 C CA . VAL A 1 89 ? -19.425 0.855 11.068 1.00 74.06 89 VAL A CA 1
ATOM 722 C C . VAL A 1 89 ? -18.861 0.232 12.348 1.00 74.06 89 VAL A C 1
ATOM 724 O O . VAL A 1 89 ? -18.018 0.840 13.000 1.00 74.06 89 VAL A O 1
ATOM 727 N N . ASP A 1 90 ? -19.238 -1.010 12.651 1.00 77.12 90 ASP A N 1
ATOM 728 C CA . ASP A 1 90 ? -18.806 -1.714 13.863 1.00 77.12 90 ASP A CA 1
ATOM 729 C C . ASP A 1 90 ? -17.531 -2.547 13.667 1.00 77.12 90 ASP A C 1
ATOM 731 O O . ASP A 1 90 ? -17.073 -3.207 14.599 1.00 77.12 90 ASP A O 1
ATOM 735 N N . THR A 1 91 ? -16.960 -2.569 12.457 1.00 81.75 91 THR A N 1
ATOM 736 C CA . THR A 1 91 ? -15.756 -3.358 12.176 1.00 81.75 91 THR A CA 1
ATOM 737 C C . THR A 1 91 ? -14.554 -2.725 12.887 1.00 81.75 91 THR A C 1
ATOM 739 O O . THR A 1 91 ? -14.225 -1.569 12.594 1.00 81.75 91 THR A O 1
ATOM 742 N N . PRO A 1 92 ? -13.875 -3.444 13.806 1.00 83.62 92 PRO A N 1
ATOM 743 C CA . PRO A 1 92 ? -12.663 -2.946 14.445 1.00 83.62 92 PRO A CA 1
ATOM 744 C C . PRO A 1 92 ? -11.547 -2.838 13.410 1.00 83.62 92 PRO A C 1
ATOM 746 O O . PRO A 1 92 ? -11.144 -3.843 12.834 1.00 83.62 92 PRO A O 1
ATOM 749 N N . LEU A 1 93 ? -11.019 -1.638 13.179 1.00 84.88 93 LEU A N 1
ATOM 750 C CA . LEU A 1 93 ? -10.037 -1.414 12.112 1.00 84.88 93 LEU A CA 1
ATOM 751 C C . LEU A 1 93 ? -8.689 -2.109 12.369 1.00 84.88 93 LEU A C 1
ATOM 753 O O . LEU A 1 93 ? -7.986 -2.448 11.420 1.00 84.88 93 LEU A O 1
ATOM 757 N N . VAL A 1 94 ? -8.376 -2.440 13.626 1.00 84.25 94 VAL A N 1
ATOM 758 C CA . VAL A 1 94 ? -7.197 -3.251 13.983 1.00 84.25 94 VAL A CA 1
ATOM 759 C C . VAL A 1 94 ? -7.191 -4.628 13.299 1.00 84.25 94 VAL A C 1
ATOM 761 O O . VAL A 1 94 ? -6.128 -5.169 12.998 1.00 84.25 94 VAL A O 1
ATOM 764 N N . MET A 1 95 ? -8.363 -5.179 12.958 1.00 87.69 95 MET A N 1
ATOM 765 C CA . MET A 1 95 ? -8.451 -6.500 12.328 1.00 87.69 95 MET A CA 1
ATOM 766 C C . MET A 1 95 ? -7.921 -6.528 10.887 1.00 87.69 95 MET A C 1
ATOM 768 O O . MET A 1 95 ? -7.678 -7.610 10.352 1.00 87.69 95 MET A O 1
ATOM 772 N N . MET A 1 96 ? -7.733 -5.361 10.256 1.00 89.06 96 MET A N 1
ATOM 773 C CA . MET A 1 96 ? -7.167 -5.255 8.907 1.00 89.06 96 MET A CA 1
ATOM 774 C C . MET A 1 96 ? -5.776 -5.886 8.842 1.00 89.06 96 MET A C 1
ATOM 776 O O . MET A 1 96 ? -5.455 -6.542 7.849 1.00 89.06 96 MET A O 1
ATOM 780 N N . LYS A 1 97 ? -5.003 -5.799 9.937 1.00 89.88 97 LYS A N 1
ATOM 781 C CA . LYS A 1 97 ? -3.723 -6.501 10.063 1.00 89.88 97 LYS A CA 1
ATOM 782 C C . LYS A 1 97 ? -3.890 -7.995 9.807 1.00 89.88 97 LYS A C 1
ATOM 784 O O . LYS A 1 97 ? -3.262 -8.561 8.917 1.00 89.88 97 LYS A O 1
ATOM 789 N N . ASP A 1 98 ? -4.787 -8.623 10.561 1.00 89.00 98 ASP A N 1
ATOM 790 C CA . ASP A 1 98 ? -4.992 -10.066 10.511 1.00 89.00 98 ASP A CA 1
ATOM 791 C C . ASP A 1 98 ? -5.586 -10.525 9.182 1.00 89.00 98 ASP A C 1
ATOM 793 O O . ASP A 1 98 ? -5.226 -11.595 8.692 1.00 89.00 98 ASP A O 1
ATOM 797 N N . ILE A 1 99 ? -6.472 -9.727 8.584 1.00 90.75 99 ILE A N 1
ATOM 798 C CA . ILE A 1 99 ? -7.053 -10.019 7.273 1.00 90.75 99 ILE A CA 1
ATOM 799 C C . ILE A 1 99 ? -5.952 -10.149 6.224 1.00 90.75 99 ILE A C 1
ATOM 801 O O . ILE A 1 99 ? -5.855 -11.195 5.579 1.00 90.75 99 ILE A O 1
ATOM 805 N N . TYR A 1 100 ? -5.117 -9.121 6.067 1.00 90.81 100 TYR A N 1
ATOM 806 C CA . TYR A 1 100 ? -4.108 -9.123 5.015 1.00 90.81 100 TYR A CA 1
ATOM 807 C C . TYR A 1 100 ? -2.967 -10.085 5.347 1.00 90.81 100 TYR A C 1
ATOM 809 O O . TYR A 1 100 ? -2.638 -10.915 4.506 1.00 90.81 100 TYR A O 1
ATOM 817 N N . SER A 1 101 ? -2.464 -10.115 6.585 1.00 87.94 101 SER A N 1
ATOM 818 C CA . SER A 1 101 ? -1.390 -11.044 6.984 1.00 87.94 101 SER A CA 1
ATOM 819 C C . SER A 1 101 ? -1.742 -12.526 6.869 1.00 87.94 101 SER A C 1
ATOM 821 O O . SER A 1 101 ? -0.846 -13.367 6.775 1.00 87.94 101 SER A O 1
ATOM 823 N N . HIS A 1 102 ? -3.032 -12.873 6.877 1.00 87.19 102 HIS A N 1
ATOM 824 C CA . HIS A 1 102 ? -3.473 -14.263 6.784 1.00 87.19 102 HIS A CA 1
ATOM 825 C C . HIS A 1 102 ? -4.178 -14.605 5.468 1.00 87.19 102 HIS A C 1
ATOM 827 O O . HIS A 1 102 ? -4.623 -15.750 5.321 1.00 87.19 102 HIS A O 1
ATOM 833 N N . CYS A 1 103 ? -4.303 -13.667 4.522 1.00 89.38 103 CYS A N 1
ATOM 834 C CA . CYS A 1 103 ? -4.803 -13.973 3.182 1.00 89.38 103 CYS A CA 1
ATOM 835 C C . CYS A 1 103 ? -3.842 -14.893 2.421 1.00 89.38 103 CYS A C 1
ATOM 837 O O . CYS A 1 103 ? -2.628 -14.837 2.585 1.00 89.38 103 CYS A O 1
ATOM 839 N N . ASN A 1 104 ? -4.400 -15.808 1.627 1.00 89.12 104 ASN A N 1
ATOM 840 C CA . ASN A 1 104 ? -3.630 -16.627 0.695 1.00 89.12 104 ASN A CA 1
ATOM 841 C C . ASN A 1 104 ? -3.082 -15.769 -0.445 1.00 89.12 104 ASN A C 1
ATOM 843 O O . ASN A 1 104 ? -1.995 -16.036 -0.941 1.00 89.12 104 ASN A O 1
ATOM 847 N N . SER A 1 105 ? -3.856 -14.774 -0.872 1.00 89.94 105 SER A N 1
ATOM 848 C CA . SER A 1 105 ? -3.445 -13.776 -1.848 1.00 89.94 105 SER A CA 1
ATOM 849 C C . SER A 1 105 ? -4.322 -12.535 -1.704 1.00 89.94 105 SER A C 1
ATOM 851 O O . SER A 1 105 ? -5.540 -12.644 -1.501 1.00 89.94 105 SER A O 1
ATOM 853 N N . CYS A 1 106 ? -3.697 -11.367 -1.815 1.00 94.06 106 CYS A N 1
ATOM 854 C CA . CYS A 1 106 ? -4.388 -10.101 -1.997 1.00 94.06 106 CYS A CA 1
ATOM 855 C C . CYS A 1 106 ? -4.467 -9.797 -3.497 1.00 94.06 106 CYS A C 1
ATOM 857 O O . CYS A 1 106 ? -3.447 -9.650 -4.168 1.00 94.06 106 CYS A O 1
ATOM 859 N N . ILE A 1 107 ? -5.678 -9.733 -4.041 1.00 96.00 107 ILE A N 1
ATOM 860 C CA . ILE A 1 107 ? -5.905 -9.381 -5.440 1.00 96.00 107 ILE A CA 1
ATOM 861 C C . ILE A 1 107 ? -6.220 -7.890 -5.502 1.00 96.00 107 ILE A C 1
ATOM 863 O O . ILE A 1 107 ? -7.219 -7.426 -4.948 1.00 96.00 107 ILE A O 1
ATOM 867 N N . ILE A 1 108 ? -5.363 -7.149 -6.192 1.00 95.62 108 ILE A N 1
ATOM 868 C CA . ILE A 1 108 ? -5.463 -5.705 -6.359 1.00 95.62 108 ILE A CA 1
ATOM 869 C C . ILE A 1 108 ? -6.165 -5.431 -7.689 1.00 95.62 108 ILE A C 1
ATOM 871 O O . ILE A 1 108 ? -5.632 -5.730 -8.758 1.00 95.62 108 ILE A O 1
ATOM 875 N N . LEU A 1 109 ? -7.370 -4.864 -7.625 1.00 96.25 109 LEU A N 1
ATOM 876 C CA . LEU A 1 109 ? -8.133 -4.442 -8.800 1.00 96.25 109 LEU A CA 1
ATOM 877 C C . LEU A 1 109 ? -7.848 -2.963 -9.075 1.00 96.25 109 LEU A C 1
ATOM 879 O O . LEU A 1 109 ? -8.469 -2.087 -8.463 1.00 96.25 109 LEU A O 1
ATOM 883 N N . LEU A 1 110 ? -6.900 -2.704 -9.976 1.00 95.19 110 LEU A N 1
ATOM 884 C CA . LEU A 1 110 ? -6.467 -1.357 -10.334 1.00 95.19 110 LEU A CA 1
ATOM 885 C C . LEU A 1 110 ? -7.417 -0.689 -11.318 1.00 95.19 110 LEU A C 1
ATOM 887 O O . LEU A 1 110 ? -7.925 -1.303 -12.257 1.00 95.19 110 LEU A O 1
ATOM 891 N N . ASP A 1 111 ? -7.583 0.613 -11.133 1.00 94.38 111 ASP A N 1
ATOM 892 C CA . ASP A 1 111 ? -8.335 1.510 -11.999 1.00 94.38 111 ASP A CA 1
ATOM 893 C C . ASP A 1 111 ? -7.553 1.905 -13.267 1.00 94.38 111 ASP A C 1
ATOM 895 O O . ASP A 1 111 ? -7.449 3.077 -13.618 1.00 94.38 111 ASP A O 1
ATOM 899 N N . CYS A 1 112 ? -7.014 0.907 -13.975 1.00 94.94 112 CYS A N 1
ATOM 900 C CA . CYS A 1 112 ? -6.315 1.061 -15.251 1.00 94.94 112 CYS A CA 1
ATOM 901 C C . CYS A 1 112 ? -7.019 0.336 -16.406 1.00 94.94 112 CYS A C 1
ATOM 903 O O . CYS A 1 112 ? -7.914 -0.493 -16.217 1.00 94.94 112 CYS A O 1
ATOM 905 N N . HIS A 1 113 ? -6.582 0.645 -17.628 1.00 95.75 113 HIS A N 1
ATOM 906 C CA . HIS A 1 113 ? -7.020 -0.065 -18.825 1.00 95.75 113 HIS A CA 1
ATOM 907 C C . HIS A 1 113 ? -6.389 -1.475 -18.882 1.00 95.75 113 HIS A C 1
ATOM 909 O O . HIS A 1 113 ? -5.210 -1.619 -18.547 1.00 95.75 113 HIS A O 1
ATOM 915 N N . PRO A 1 114 ? -7.099 -2.516 -19.365 1.00 96.69 114 PRO A N 1
ATOM 916 C CA . PRO A 1 114 ? -6.568 -3.882 -19.454 1.00 96.69 114 PRO A CA 1
ATOM 917 C C . PRO A 1 114 ? -5.238 -4.005 -20.204 1.00 96.69 114 PRO A C 1
ATOM 919 O O . PRO A 1 114 ? -4.380 -4.789 -19.805 1.00 96.69 114 PRO A O 1
ATOM 922 N N . SER A 1 115 ? -5.026 -3.180 -21.236 1.00 96.25 115 SER A N 1
ATOM 923 C CA . SER A 1 115 ? -3.771 -3.169 -22.003 1.00 96.25 115 SER A CA 1
ATOM 924 C C . SER A 1 115 ? -2.550 -2.780 -21.163 1.00 96.25 115 SER A C 1
ATOM 926 O O . SER A 1 115 ? -1.431 -3.153 -21.503 1.00 96.25 115 SER A O 1
ATOM 928 N N . THR A 1 116 ? -2.737 -2.028 -20.071 1.00 95.31 116 THR A N 1
ATOM 929 C CA . THR A 1 116 ? -1.660 -1.714 -19.126 1.00 95.31 116 THR A CA 1
ATOM 930 C C . THR A 1 116 ? -1.166 -2.992 -18.459 1.00 95.31 116 THR A C 1
ATOM 932 O O . THR A 1 116 ? 0.033 -3.243 -18.446 1.00 95.31 116 THR A O 1
ATOM 935 N N . ILE A 1 117 ? -2.080 -3.827 -17.958 1.00 95.94 117 ILE A N 1
ATOM 936 C CA . ILE A 1 117 ? -1.726 -5.098 -17.316 1.00 95.94 117 ILE A CA 1
ATOM 937 C C . ILE A 1 117 ? -1.192 -6.088 -18.345 1.00 95.94 117 ILE A C 1
ATOM 939 O O . ILE A 1 117 ? -0.151 -6.679 -18.108 1.00 95.94 117 ILE A O 1
ATOM 943 N N . GLU A 1 118 ? -1.818 -6.196 -19.518 1.00 95.62 118 GLU A N 1
ATOM 944 C CA . GLU A 1 118 ? -1.315 -7.017 -20.628 1.00 95.62 118 GLU A CA 1
ATOM 945 C C . GLU A 1 118 ? 0.144 -6.697 -20.974 1.00 95.62 118 GLU A C 1
ATOM 947 O O . GLU A 1 118 ? 0.976 -7.599 -21.054 1.00 95.62 118 GLU A O 1
ATOM 952 N N . ARG A 1 119 ? 0.474 -5.408 -21.125 1.00 93.31 119 ARG A N 1
ATOM 953 C CA . ARG A 1 119 ? 1.836 -4.963 -21.439 1.00 93.31 119 ARG A CA 1
ATOM 954 C C . ARG A 1 119 ? 2.827 -5.321 -20.337 1.00 93.31 119 ARG A C 1
ATOM 956 O O . ARG A 1 119 ? 3.964 -5.664 -20.643 1.00 93.31 119 ARG A O 1
ATOM 963 N N . LEU A 1 120 ? 2.402 -5.219 -19.081 1.00 91.31 120 LEU A N 1
ATOM 964 C CA . LEU A 1 120 ? 3.238 -5.493 -17.914 1.00 91.31 120 LEU A CA 1
ATOM 965 C C . LEU A 1 120 ? 3.339 -6.983 -17.562 1.00 91.31 120 LEU A C 1
ATOM 967 O O . LEU A 1 120 ? 4.240 -7.376 -16.828 1.00 91.31 120 LEU A O 1
ATOM 971 N N . SER A 1 121 ? 2.440 -7.809 -18.092 1.00 92.19 121 SER A N 1
ATOM 972 C CA . SER A 1 121 ? 2.501 -9.270 -18.015 1.00 92.19 121 SER A CA 1
ATOM 973 C C . SER A 1 121 ? 3.349 -9.892 -19.132 1.00 92.19 121 SER A C 1
ATOM 975 O O . SER A 1 121 ? 3.550 -11.105 -19.137 1.00 92.19 121 SER A O 1
ATOM 977 N N . ASP A 1 122 ? 3.811 -9.100 -20.103 1.00 88.94 122 ASP A N 1
ATOM 978 C CA . ASP A 1 122 ? 4.624 -9.585 -21.215 1.00 88.94 122 ASP A CA 1
ATOM 979 C C . ASP A 1 122 ? 6.005 -10.051 -20.711 1.00 88.94 122 ASP A C 1
ATOM 981 O O . ASP A 1 122 ? 6.690 -9.271 -20.051 1.00 88.94 122 ASP A O 1
ATOM 985 N N . PRO A 1 123 ? 6.484 -11.262 -21.057 1.00 85.75 123 PRO A N 1
ATOM 986 C CA . PRO A 1 123 ? 7.810 -11.740 -20.647 1.00 85.75 123 PRO A CA 1
ATOM 987 C C . PRO A 1 123 ? 8.975 -10.821 -21.052 1.00 85.75 123 PRO A C 1
ATOM 989 O O . PRO A 1 123 ? 10.056 -10.887 -20.472 1.00 85.75 123 PRO A O 1
ATOM 992 N N . ARG A 1 124 ? 8.788 -9.925 -22.033 1.00 82.69 124 ARG A N 1
ATOM 993 C CA . ARG A 1 124 ? 9.764 -8.872 -22.371 1.00 82.69 124 ARG A CA 1
ATOM 994 C C . ARG A 1 124 ? 10.071 -7.937 -21.203 1.00 82.69 124 ARG A C 1
ATOM 996 O O . ARG A 1 124 ? 11.139 -7.336 -21.201 1.00 82.69 124 ARG A O 1
ATOM 1003 N N . ILE A 1 125 ? 9.183 -7.845 -20.220 1.00 81.12 125 ILE A N 1
ATOM 1004 C CA . ILE A 1 125 ? 9.397 -7.114 -18.973 1.00 81.12 125 ILE A CA 1
ATOM 1005 C C . ILE A 1 125 ? 10.644 -7.616 -18.237 1.00 81.12 125 ILE A C 1
ATOM 1007 O O . ILE A 1 125 ? 11.393 -6.808 -17.699 1.00 81.12 125 ILE A O 1
ATOM 1011 N N . GLU A 1 126 ? 10.926 -8.919 -18.253 1.00 81.56 126 GLU A N 1
ATOM 1012 C CA . GLU A 1 126 ? 12.125 -9.466 -17.601 1.00 81.56 126 GLU A CA 1
ATOM 1013 C C . GLU A 1 126 ? 13.405 -8.924 -18.257 1.00 81.56 126 GLU A C 1
ATOM 1015 O O . GLU A 1 126 ? 14.364 -8.570 -17.572 1.00 81.56 126 GLU A O 1
ATOM 1020 N N . LYS A 1 127 ? 13.375 -8.722 -19.583 1.00 87.19 127 LYS A N 1
ATOM 1021 C CA . LYS A 1 127 ? 14.495 -8.153 -20.352 1.00 87.19 127 LYS A CA 1
ATOM 1022 C C . LYS A 1 127 ? 14.766 -6.688 -20.027 1.00 87.19 127 LYS A C 1
ATOM 1024 O O . LYS A 1 127 ? 15.880 -6.219 -20.261 1.00 87.19 127 LYS A O 1
ATOM 1029 N N . ILE A 1 128 ? 13.777 -5.969 -19.487 1.00 84.75 128 ILE A N 1
ATOM 1030 C CA . ILE A 1 128 ? 13.995 -4.615 -18.972 1.00 84.75 128 ILE A CA 1
ATOM 1031 C C . ILE A 1 128 ? 15.049 -4.685 -17.874 1.00 84.75 128 ILE A C 1
ATOM 1033 O O . ILE A 1 128 ? 16.033 -3.962 -17.951 1.00 84.75 128 ILE A O 1
ATOM 1037 N N . GLY A 1 129 ? 14.901 -5.595 -16.909 1.00 82.50 129 GLY A N 1
ATOM 1038 C CA . GLY A 1 129 ? 15.852 -5.741 -15.809 1.00 82.50 129 GLY A CA 1
ATOM 1039 C C . GLY A 1 129 ? 17.286 -5.991 -16.273 1.00 82.50 129 GLY A C 1
ATOM 1040 O O . GLY A 1 129 ? 18.209 -5.308 -15.828 1.00 82.50 129 GLY A O 1
ATOM 1041 N N . ASP A 1 130 ? 17.470 -6.903 -17.226 1.00 87.12 130 ASP A N 1
ATOM 1042 C CA . ASP A 1 130 ? 18.784 -7.205 -17.807 1.00 87.12 130 ASP A CA 1
ATOM 1043 C C . ASP A 1 130 ? 19.400 -5.992 -18.519 1.00 87.12 130 ASP A C 1
ATOM 1045 O O . ASP A 1 130 ? 20.590 -5.699 -18.358 1.00 87.12 130 ASP A O 1
ATOM 1049 N N . ALA A 1 131 ? 18.584 -5.251 -19.275 1.00 87.88 131 ALA A N 1
ATOM 1050 C CA . ALA A 1 131 ? 19.025 -4.043 -19.960 1.00 87.88 131 ALA A CA 1
ATOM 1051 C C . ALA A 1 131 ? 19.412 -2.941 -18.961 1.00 87.88 131 ALA A C 1
ATOM 1053 O O . ALA A 1 131 ? 20.458 -2.312 -19.114 1.00 87.88 131 ALA A O 1
ATOM 1054 N N . LEU A 1 132 ? 18.622 -2.758 -17.899 1.00 83.62 132 LEU A N 1
ATOM 1055 C CA . LEU A 1 132 ? 18.908 -1.800 -16.831 1.00 83.62 132 LEU A CA 1
ATOM 1056 C C . LEU A 1 132 ? 20.203 -2.141 -16.083 1.00 83.62 132 LEU A C 1
ATOM 1058 O O . LEU A 1 132 ? 21.023 -1.256 -15.839 1.00 83.62 132 LEU A O 1
ATOM 1062 N N . ASN A 1 133 ? 20.425 -3.419 -15.761 1.00 84.38 133 ASN A N 1
ATOM 1063 C CA . ASN A 1 133 ? 21.671 -3.874 -15.142 1.00 84.38 133 ASN A CA 1
ATOM 1064 C C . ASN A 1 133 ? 22.877 -3.631 -16.061 1.00 84.38 133 ASN A C 1
ATOM 1066 O O . ASN A 1 133 ? 23.893 -3.115 -15.604 1.00 84.38 133 ASN A O 1
ATOM 1070 N N . SER A 1 134 ? 22.742 -3.917 -17.358 1.00 88.56 134 SER A N 1
ATOM 1071 C CA . SER A 1 134 ? 23.807 -3.679 -18.341 1.00 88.56 134 SER A CA 1
ATOM 1072 C C . SER A 1 134 ? 24.186 -2.197 -18.432 1.00 88.56 134 SER A C 1
ATOM 1074 O O . SER A 1 134 ? 25.367 -1.857 -18.432 1.00 88.56 134 SER A O 1
ATOM 1076 N N . ILE A 1 135 ? 23.190 -1.304 -18.444 1.00 85.75 135 ILE A N 1
ATOM 1077 C CA . ILE A 1 135 ? 23.393 0.152 -18.467 1.00 85.75 135 ILE A CA 1
ATOM 1078 C C . ILE A 1 135 ? 24.062 0.634 -17.175 1.00 85.75 135 ILE A C 1
ATOM 1080 O O . ILE A 1 135 ? 25.006 1.425 -17.224 1.00 85.75 135 ILE A O 1
ATOM 1084 N N . ARG A 1 136 ? 23.617 0.137 -16.012 1.00 83.94 136 ARG A N 1
ATOM 1085 C CA . ARG A 1 136 ? 24.237 0.438 -14.712 1.00 83.94 136 ARG A CA 1
ATOM 1086 C C . ARG A 1 136 ? 25.709 0.028 -14.685 1.00 83.94 136 ARG A C 1
ATOM 1088 O O . ARG A 1 136 ? 26.550 0.811 -14.248 1.00 83.94 136 ARG A O 1
ATOM 1095 N N . ASP A 1 137 ? 26.023 -1.178 -15.144 1.00 87.06 137 ASP A N 1
ATOM 1096 C CA . ASP A 1 137 ? 27.388 -1.703 -15.120 1.00 87.06 137 ASP A CA 1
ATOM 1097 C C . ASP A 1 137 ? 28.288 -0.927 -16.099 1.00 87.06 137 ASP A C 1
ATOM 1099 O O . ASP A 1 137 ? 29.411 -0.556 -15.748 1.00 87.06 137 ASP A O 1
ATOM 1103 N N . ALA A 1 138 ? 27.773 -0.572 -17.284 1.00 86.81 138 ALA A N 1
ATOM 1104 C CA . ALA A 1 138 ? 28.478 0.283 -18.237 1.00 86.81 138 ALA A CA 1
ATOM 1105 C C . ALA A 1 138 ? 28.787 1.676 -17.653 1.00 86.81 138 ALA A C 1
ATOM 1107 O O . ALA A 1 138 ? 29.897 2.196 -17.808 1.00 86.81 138 ALA A O 1
ATOM 1108 N N . TYR A 1 139 ? 27.831 2.258 -16.926 1.00 83.94 139 TYR A N 1
ATOM 1109 C CA . TYR A 1 139 ? 28.024 3.526 -16.230 1.00 83.94 139 TYR A CA 1
ATOM 1110 C C . TYR A 1 139 ? 29.097 3.442 -15.144 1.00 83.94 139 TYR A C 1
ATOM 1112 O O . TYR A 1 139 ? 29.981 4.294 -15.082 1.00 83.94 139 TYR A O 1
ATOM 1120 N N . ALA A 1 140 ? 29.039 2.405 -14.302 1.00 85.19 140 ALA A N 1
ATOM 1121 C CA . ALA A 1 140 ? 29.987 2.201 -13.209 1.00 85.19 140 ALA A CA 1
ATOM 1122 C C . ALA A 1 140 ? 31.433 2.043 -13.711 1.00 85.19 140 ALA A C 1
ATOM 1124 O O . ALA A 1 140 ? 32.374 2.451 -13.031 1.00 85.19 140 ALA A O 1
ATOM 1125 N N . LEU A 1 141 ? 31.607 1.496 -14.917 1.00 89.06 141 LEU A N 1
ATOM 1126 C CA . LEU A 1 141 ? 32.896 1.365 -15.599 1.00 89.06 141 LEU A CA 1
ATOM 1127 C C . LEU A 1 141 ? 33.320 2.628 -16.375 1.00 89.06 141 LEU A C 1
ATOM 1129 O O . LEU A 1 141 ? 34.414 2.658 -16.937 1.00 89.06 141 LEU A O 1
ATOM 1133 N N . GLY A 1 142 ? 32.490 3.674 -16.409 1.00 86.94 142 GLY A N 1
ATOM 1134 C CA . GLY A 1 142 ? 32.801 4.939 -17.075 1.00 86.94 142 GLY A CA 1
ATOM 1135 C C . GLY A 1 142 ? 32.749 4.872 -18.604 1.00 86.94 142 GLY A C 1
ATOM 1136 O O . GLY A 1 142 ? 33.492 5.596 -19.268 1.00 86.94 142 GLY A O 1
ATOM 1137 N N . HIS A 1 143 ? 31.900 4.015 -19.184 1.00 86.81 143 HIS A N 1
ATOM 1138 C CA . HIS A 1 143 ? 31.771 3.935 -20.639 1.00 86.81 143 HIS A CA 1
ATOM 1139 C C . HIS A 1 143 ? 31.215 5.247 -21.234 1.00 86.81 143 HIS A C 1
ATOM 1141 O O . HIS A 1 143 ? 30.182 5.747 -20.768 1.00 86.81 143 HIS A O 1
ATOM 1147 N N . PRO A 1 144 ? 31.837 5.793 -22.300 1.00 83.69 144 PRO A N 1
ATOM 1148 C CA . PRO A 1 144 ? 31.439 7.077 -22.888 1.00 83.69 144 PRO A CA 1
ATOM 1149 C C . PRO A 1 144 ? 30.040 7.040 -23.523 1.00 83.69 144 PRO A C 1
ATOM 1151 O O . PRO A 1 144 ? 29.353 8.060 -23.557 1.00 83.69 144 PRO A O 1
ATOM 1154 N N . ASP A 1 145 ? 29.586 5.861 -23.956 1.00 85.94 145 ASP A N 1
ATOM 1155 C CA . ASP A 1 145 ? 28.333 5.681 -24.702 1.00 85.94 145 ASP A CA 1
ATOM 1156 C C . ASP A 1 145 ? 27.101 5.476 -23.813 1.00 85.94 145 ASP A C 1
ATOM 1158 O O . ASP A 1 145 ? 26.004 5.225 -24.312 1.00 85.94 145 ASP A O 1
ATOM 1162 N N . THR A 1 146 ? 27.244 5.587 -22.491 1.00 82.06 146 THR A N 1
ATOM 1163 C CA . THR A 1 146 ? 26.156 5.260 -21.561 1.00 82.06 146 THR A CA 1
ATOM 1164 C C . THR A 1 146 ? 24.902 6.114 -21.792 1.00 82.06 146 THR A C 1
ATOM 1166 O O . THR A 1 146 ? 23.785 5.618 -21.679 1.00 82.06 146 THR A O 1
ATOM 1169 N N . LYS A 1 147 ? 25.059 7.384 -22.195 1.00 80.75 147 LYS A N 1
ATOM 1170 C CA . LYS A 1 147 ? 23.919 8.249 -22.554 1.00 80.75 147 LYS A CA 1
ATOM 1171 C C . LYS A 1 147 ? 23.148 7.730 -23.771 1.00 80.75 147 LYS A C 1
ATOM 1173 O O . LYS A 1 147 ? 21.923 7.745 -23.769 1.00 80.75 147 LYS A O 1
ATOM 1178 N N . THR A 1 148 ? 23.856 7.244 -24.788 1.00 85.69 148 THR A N 1
ATOM 1179 C CA . THR A 1 148 ? 23.238 6.658 -25.984 1.00 85.69 148 THR A CA 1
ATOM 1180 C C . THR A 1 148 ? 22.508 5.366 -25.629 1.00 85.69 148 THR A C 1
ATOM 1182 O O . THR A 1 148 ? 21.356 5.200 -26.009 1.00 85.69 148 THR A O 1
ATOM 1185 N N . GLN A 1 149 ? 23.118 4.503 -24.807 1.00 86.19 149 GLN A N 1
ATOM 1186 C CA . GLN A 1 149 ? 22.484 3.261 -24.343 1.00 86.19 149 GLN A CA 1
ATOM 1187 C C . GLN A 1 149 ? 21.183 3.521 -23.576 1.00 86.19 149 GLN A C 1
ATOM 1189 O O . GLN A 1 149 ? 20.205 2.795 -23.738 1.00 86.19 149 GLN A O 1
ATOM 1194 N N . VAL A 1 150 ? 21.159 4.577 -22.763 1.00 82.56 150 VAL A N 1
ATOM 1195 C CA . VAL A 1 150 ? 19.958 5.049 -22.072 1.00 82.56 150 VAL A CA 1
ATOM 1196 C C . VAL A 1 150 ? 18.872 5.476 -23.057 1.00 82.56 150 VAL A C 1
ATOM 1198 O O . VAL A 1 150 ? 17.728 5.046 -22.923 1.00 82.56 150 VAL A O 1
ATOM 1201 N N . ALA A 1 151 ? 19.215 6.304 -24.045 1.00 82.62 151 ALA A N 1
ATOM 1202 C CA . ALA A 1 151 ? 18.257 6.777 -25.038 1.00 82.62 151 ALA A CA 1
ATOM 1203 C C . ALA A 1 151 ? 17.681 5.613 -25.863 1.00 82.62 151 ALA A C 1
ATOM 1205 O O . ALA A 1 151 ? 16.463 5.522 -26.039 1.00 82.62 151 ALA A O 1
ATOM 1206 N N . ASP A 1 152 ? 18.540 4.684 -26.290 1.00 88.00 152 ASP A N 1
ATOM 1207 C CA . ASP A 1 152 ? 18.154 3.478 -27.023 1.00 88.00 152 ASP A CA 1
ATOM 1208 C C . ASP A 1 152 ? 17.243 2.581 -26.182 1.00 88.00 152 ASP A C 1
ATOM 1210 O O . ASP A 1 152 ? 16.220 2.102 -26.670 1.00 88.00 152 ASP A O 1
ATOM 1214 N N . PHE A 1 153 ? 17.566 2.398 -24.898 1.00 87.19 153 PHE A N 1
ATOM 1215 C CA . PHE A 1 153 ? 16.720 1.676 -23.953 1.00 87.19 153 PHE A CA 1
ATOM 1216 C C . PHE A 1 153 ? 15.335 2.319 -23.835 1.00 87.19 153 PHE A C 1
ATOM 1218 O O . PHE A 1 153 ? 14.317 1.637 -23.962 1.00 87.19 153 PHE A O 1
ATOM 1225 N N . CYS A 1 154 ? 15.274 3.636 -23.639 1.00 82.75 154 CYS A N 1
ATOM 1226 C CA . CYS A 1 154 ? 14.008 4.346 -23.504 1.00 82.75 154 CYS A CA 1
ATOM 1227 C C . CYS A 1 154 ? 13.161 4.261 -24.776 1.00 82.75 154 CYS A C 1
ATOM 1229 O O . CYS A 1 154 ? 11.946 4.094 -24.681 1.00 82.75 154 CYS A O 1
ATOM 1231 N N . HIS A 1 155 ? 13.784 4.334 -25.953 1.00 86.31 155 HIS A N 1
ATOM 1232 C CA . HIS A 1 155 ? 13.091 4.138 -27.222 1.00 86.31 155 HIS A CA 1
ATOM 1233 C C . HIS A 1 155 ? 12.579 2.698 -27.370 1.00 86.31 155 HIS A C 1
ATOM 1235 O O . HIS A 1 155 ? 11.418 2.482 -27.714 1.00 86.31 155 HIS A O 1
ATOM 1241 N N . MET A 1 156 ? 13.421 1.713 -27.051 1.00 90.06 156 MET A N 1
ATOM 1242 C CA . MET A 1 156 ? 13.108 0.289 -27.172 1.00 90.06 156 MET A CA 1
ATOM 1243 C C . MET A 1 156 ? 11.954 -0.148 -26.260 1.00 90.06 156 MET A C 1
ATOM 1245 O O . MET A 1 156 ? 11.114 -0.941 -26.685 1.00 90.06 156 MET A O 1
ATOM 1249 N N . TYR A 1 157 ? 11.895 0.376 -25.033 1.00 87.62 157 TYR A N 1
ATOM 1250 C CA . TYR A 1 157 ? 10.914 -0.016 -24.013 1.00 87.62 157 TYR A CA 1
ATOM 1251 C C . TYR A 1 157 ? 9.843 1.052 -23.745 1.00 87.62 157 TYR A C 1
ATOM 1253 O O . TYR A 1 157 ? 9.146 1.000 -22.730 1.00 87.62 157 TYR A O 1
ATOM 1261 N N . GLN A 1 158 ? 9.676 2.031 -24.641 1.00 86.50 158 GLN A N 1
ATOM 1262 C CA . GLN A 1 158 ? 8.800 3.190 -24.425 1.00 86.50 158 GLN A CA 1
ATOM 1263 C C . GLN A 1 158 ? 7.375 2.803 -23.998 1.00 86.50 158 GLN A C 1
ATOM 1265 O O . GLN A 1 158 ? 6.783 3.431 -23.118 1.00 86.50 158 GLN A O 1
ATOM 1270 N N . THR A 1 159 ? 6.798 1.769 -24.609 1.00 89.25 159 THR A N 1
ATOM 1271 C CA . THR A 1 159 ? 5.421 1.352 -24.319 1.00 89.25 159 THR A CA 1
ATOM 1272 C C . THR A 1 159 ? 5.299 0.688 -22.943 1.00 89.25 159 THR A C 1
ATOM 1274 O O . THR A 1 159 ? 4.319 0.922 -22.245 1.00 89.25 159 THR A O 1
ATOM 1277 N N . GLU A 1 160 ? 6.268 -0.131 -22.531 1.00 88.50 160 GLU A N 1
ATOM 1278 C CA . GLU A 1 160 ? 6.339 -0.735 -21.195 1.00 88.50 160 GLU A CA 1
ATOM 1279 C C . GLU A 1 160 ? 6.517 0.347 -20.129 1.00 88.50 160 GLU A C 1
ATOM 1281 O O . GLU A 1 160 ? 5.799 0.355 -19.132 1.00 88.50 160 GLU A O 1
ATOM 1286 N N . LEU A 1 161 ? 7.394 1.322 -20.383 1.00 84.00 161 LEU A N 1
ATOM 1287 C CA . LEU A 1 161 ? 7.589 2.484 -19.514 1.00 84.00 161 LEU A CA 1
ATOM 1288 C C . LEU A 1 161 ? 6.305 3.314 -19.380 1.00 84.00 161 LEU A C 1
ATOM 1290 O O . LEU A 1 161 ? 5.936 3.733 -18.282 1.00 84.00 161 LEU A O 1
ATOM 1294 N N . THR A 1 162 ? 5.570 3.487 -20.480 1.00 86.25 162 THR A N 1
ATOM 1295 C CA . THR A 1 162 ? 4.256 4.146 -20.477 1.00 86.25 162 THR A CA 1
ATOM 1296 C C . THR A 1 162 ? 3.226 3.343 -19.674 1.00 86.25 162 THR A C 1
ATOM 1298 O O . THR A 1 162 ? 2.425 3.922 -18.937 1.00 86.25 162 THR A O 1
ATOM 1301 N N . ALA A 1 163 ? 3.247 2.009 -19.764 1.00 90.44 163 ALA A N 1
ATOM 1302 C CA . ALA A 1 163 ? 2.374 1.147 -18.973 1.00 90.44 163 ALA A CA 1
ATOM 1303 C C . ALA A 1 163 ? 2.701 1.215 -17.470 1.00 90.44 163 ALA A C 1
ATOM 1305 O O . ALA A 1 163 ? 1.782 1.344 -16.664 1.00 90.44 163 ALA A O 1
ATOM 1306 N N . LEU A 1 164 ? 3.983 1.228 -17.085 1.00 86.38 164 LEU A N 1
ATOM 1307 C CA . LEU A 1 164 ? 4.407 1.439 -15.693 1.00 86.38 164 LEU A CA 1
ATOM 1308 C C . LEU A 1 164 ? 3.948 2.798 -15.166 1.00 86.38 164 LEU A C 1
ATOM 1310 O O . LEU A 1 164 ? 3.382 2.875 -14.078 1.00 86.38 164 LEU A O 1
ATOM 1314 N N . SER A 1 165 ? 4.144 3.858 -15.955 1.00 84.25 165 SER A N 1
ATOM 1315 C CA . SER A 1 165 ? 3.661 5.201 -15.625 1.00 84.25 165 SER A CA 1
ATOM 1316 C C . SER A 1 165 ? 2.139 5.214 -15.428 1.00 84.25 165 SER A C 1
ATOM 1318 O O . SER A 1 165 ? 1.642 5.717 -14.423 1.00 84.25 165 SER A O 1
ATOM 1320 N N . SER A 1 166 ? 1.382 4.583 -16.329 1.00 89.56 166 SER A N 1
ATOM 1321 C CA . SER A 1 166 ? -0.080 4.456 -16.200 1.00 89.56 166 SER A CA 1
ATOM 1322 C C . SER A 1 166 ? -0.478 3.706 -14.926 1.00 89.56 166 SER A C 1
ATOM 1324 O O . SER A 1 166 ? -1.420 4.097 -14.240 1.00 89.56 166 SER A O 1
ATOM 1326 N N . LEU A 1 167 ? 0.258 2.644 -14.585 1.00 89.75 167 LEU A N 1
ATOM 1327 C CA . LEU A 1 167 ? 0.001 1.833 -13.402 1.00 89.75 167 LEU A CA 1
ATOM 1328 C C . LEU A 1 167 ? 0.186 2.634 -12.110 1.00 89.75 167 LEU A C 1
ATOM 1330 O O . LEU A 1 167 ? -0.663 2.542 -11.228 1.00 89.75 167 LEU A O 1
ATOM 1334 N N . VAL A 1 168 ? 1.246 3.434 -11.978 1.00 84.31 168 VAL A N 1
ATOM 1335 C CA . VAL A 1 168 ? 1.481 4.210 -10.742 1.00 84.31 168 VAL A CA 1
ATOM 1336 C C . VAL A 1 168 ? 0.615 5.447 -10.603 1.00 84.31 168 VAL A C 1
ATOM 1338 O O . VAL A 1 168 ? 0.439 5.953 -9.500 1.00 84.31 168 VAL A O 1
ATOM 1341 N N . ASN A 1 169 ? 0.041 5.908 -11.709 1.00 86.88 169 ASN A N 1
ATOM 1342 C CA . ASN A 1 169 ? -0.919 7.002 -11.710 1.00 86.88 169 ASN A CA 1
ATOM 1343 C C . ASN A 1 169 ? -2.356 6.531 -11.415 1.00 86.88 169 ASN A C 1
ATOM 1345 O O . ASN A 1 169 ? -3.270 7.355 -11.386 1.00 86.88 169 ASN A O 1
ATOM 1349 N N . CYS A 1 170 ? -2.571 5.230 -11.178 1.00 91.31 170 CYS A N 1
ATOM 1350 C CA . CYS A 1 170 ? -3.858 4.708 -10.718 1.00 91.31 170 CYS A CA 1
ATOM 1351 C C . CYS A 1 170 ? -4.245 5.329 -9.372 1.00 91.31 170 CYS A C 1
ATOM 1353 O O . CYS A 1 170 ? -3.424 5.440 -8.459 1.00 91.31 170 CYS A O 1
ATOM 1355 N N . GLN A 1 171 ? -5.521 5.678 -9.217 1.00 91.62 171 GLN A N 1
ATOM 1356 C CA . GLN A 1 171 ? -6.056 6.272 -7.993 1.00 91.62 171 GLN A CA 1
ATOM 1357 C C . GLN A 1 171 ? -5.896 5.350 -6.794 1.00 91.62 171 GLN A C 1
ATOM 1359 O O . GLN A 1 171 ? -5.802 5.828 -5.664 1.00 91.62 171 GLN A O 1
ATOM 1364 N N . TRP A 1 172 ? -5.848 4.041 -7.037 1.00 92.81 172 TRP A N 1
ATOM 1365 C CA . TRP A 1 172 ? -5.602 3.055 -6.003 1.00 92.81 172 TRP A CA 1
ATOM 1366 C C . TRP A 1 172 ? -4.391 3.404 -5.140 1.00 92.81 172 TRP A C 1
ATOM 1368 O O . TRP A 1 172 ? -4.541 3.479 -3.923 1.00 92.81 172 TRP A O 1
ATOM 1378 N N . TRP A 1 173 ? -3.252 3.745 -5.751 1.00 89.19 173 TRP A N 1
ATOM 1379 C CA . TRP A 1 173 ? -2.012 4.075 -5.041 1.00 89.19 173 TRP A CA 1
ATOM 1380 C C . TRP A 1 173 ? -2.117 5.294 -4.129 1.00 89.19 173 TRP A C 1
ATOM 1382 O O . TRP A 1 173 ? -1.316 5.430 -3.209 1.00 89.19 173 TRP A O 1
ATOM 1392 N N . ASN A 1 174 ? -3.119 6.151 -4.337 1.00 89.94 174 ASN A N 1
ATOM 1393 C CA . ASN A 1 174 ? -3.340 7.334 -3.516 1.00 89.94 174 ASN A CA 1
ATOM 1394 C C . ASN A 1 174 ? -4.073 7.024 -2.206 1.00 89.94 174 ASN A C 1
ATOM 1396 O O . ASN A 1 174 ? -4.192 7.924 -1.385 1.00 89.94 174 ASN A O 1
ATOM 1400 N N . ARG A 1 175 ? -4.577 5.805 -1.971 1.00 92.12 175 ARG A N 1
ATOM 1401 C CA . ARG A 1 175 ? -5.306 5.474 -0.731 1.00 92.12 175 ARG A CA 1
ATOM 1402 C C . ARG A 1 175 ? -4.336 5.088 0.380 1.00 92.12 175 ARG A C 1
ATOM 1404 O O . ARG A 1 175 ? -3.519 4.190 0.175 1.00 92.12 175 ARG A O 1
ATOM 1411 N N . VAL A 1 176 ? -4.494 5.667 1.574 1.00 92.19 176 VAL A N 1
ATOM 1412 C CA . VAL A 1 176 ? -3.677 5.339 2.768 1.00 92.19 176 VAL A CA 1
ATOM 1413 C C . VAL A 1 176 ? -3.618 3.826 3.033 1.00 92.19 176 VAL A C 1
ATOM 1415 O O . VAL A 1 176 ? -2.549 3.275 3.275 1.00 92.19 176 VAL A O 1
ATOM 1418 N N . TRP A 1 177 ? -4.749 3.133 2.892 1.00 92.12 177 TRP A N 1
ATOM 1419 C CA . TRP A 1 177 ? -4.879 1.696 3.153 1.00 92.12 177 TRP A CA 1
ATOM 1420 C C . TRP A 1 177 ? -4.014 0.785 2.268 1.00 92.12 177 TRP A C 1
ATOM 1422 O O . TRP A 1 177 ? -3.685 -0.325 2.690 1.00 92.12 177 TRP A O 1
ATOM 1432 N N . THR A 1 178 ? -3.594 1.242 1.080 1.00 90.44 178 THR A N 1
ATOM 1433 C CA . THR A 1 178 ? -2.821 0.413 0.129 1.00 90.44 178 THR A CA 1
ATOM 1434 C C . THR A 1 178 ? -1.542 -0.156 0.713 1.00 90.44 178 THR A C 1
ATOM 1436 O O . THR A 1 178 ? -1.123 -1.252 0.350 1.00 90.44 178 THR A O 1
ATOM 1439 N N . TRP A 1 179 ? -0.932 0.562 1.649 1.00 86.25 179 TRP A N 1
ATOM 1440 C CA . TRP A 1 179 ? 0.273 0.114 2.320 1.00 86.25 179 TRP A CA 1
ATOM 1441 C C . TRP A 1 179 ? 0.046 -1.184 3.087 1.00 86.25 179 TRP A C 1
ATOM 1443 O O . TRP A 1 179 ? 0.716 -2.173 2.814 1.00 86.25 179 TRP A O 1
ATOM 1453 N N . GLN A 1 180 ? -0.945 -1.233 3.978 1.00 87.69 180 GLN A N 1
ATOM 1454 C CA . GLN A 1 180 ? -1.286 -2.468 4.689 1.00 87.69 180 GLN A CA 1
ATOM 1455 C C . GLN A 1 180 ? -1.702 -3.584 3.727 1.00 87.69 180 GLN A C 1
ATOM 1457 O O . GLN A 1 180 ? -1.270 -4.722 3.890 1.00 87.69 180 GLN A O 1
ATOM 1462 N N . GLU A 1 181 ? -2.484 -3.250 2.700 1.00 90.19 181 GLU A N 1
ATOM 1463 C CA . GLU A 1 181 ? -2.983 -4.201 1.701 1.00 90.19 181 GLU A CA 1
ATOM 1464 C C . GLU A 1 181 ? -1.838 -4.913 0.944 1.00 90.19 181 GLU A C 1
ATOM 1466 O O . GLU A 1 181 ? -1.908 -6.121 0.699 1.00 90.19 181 GLU A O 1
ATOM 1471 N N . VAL A 1 182 ? -0.765 -4.187 0.608 1.00 86.50 182 VAL A N 1
ATOM 1472 C CA . VAL A 1 182 ? 0.417 -4.707 -0.109 1.00 86.50 182 VAL A CA 1
ATOM 1473 C C . VAL A 1 182 ? 1.426 -5.352 0.825 1.00 86.50 182 VAL A C 1
ATOM 1475 O O . VAL A 1 182 ? 1.972 -6.416 0.532 1.00 86.50 182 VAL A O 1
ATOM 1478 N N . VAL A 1 183 ? 1.736 -4.667 1.919 1.00 82.94 183 VAL A N 1
ATOM 1479 C CA . VAL A 1 183 ? 2.857 -5.017 2.785 1.00 82.94 183 VAL A CA 1
ATOM 1480 C C . VAL A 1 183 ? 2.489 -6.244 3.615 1.00 82.94 183 VAL A C 1
ATOM 1482 O O . VAL A 1 183 ? 3.203 -7.242 3.606 1.00 82.94 183 VAL A O 1
ATOM 1485 N N . LEU A 1 184 ? 1.314 -6.244 4.246 1.00 86.06 184 LEU A N 1
ATOM 1486 C CA . LEU A 1 184 ? 0.928 -7.335 5.139 1.00 86.06 184 LEU A CA 1
ATOM 1487 C C . LEU A 1 184 ? 0.561 -8.619 4.402 1.00 86.06 184 LEU A C 1
ATOM 1489 O O . LEU A 1 184 ? 0.810 -9.697 4.933 1.00 86.06 184 LEU A O 1
ATOM 1493 N N . SER A 1 185 ? -0.005 -8.528 3.197 1.00 87.50 185 SER A N 1
ATOM 1494 C CA . SER A 1 185 ? -0.367 -9.719 2.418 1.00 87.50 185 SER A CA 1
ATOM 1495 C C . SER A 1 185 ? 0.841 -10.551 2.003 1.00 87.50 185 SER A C 1
ATOM 1497 O O . SER A 1 185 ? 0.735 -11.772 1.872 1.00 87.50 185 SER A O 1
ATOM 1499 N N . GLY A 1 186 ? 1.997 -9.913 1.802 1.00 76.56 186 GLY A N 1
ATOM 1500 C CA . GLY A 1 186 ? 3.233 -10.545 1.340 1.00 76.56 186 GLY A CA 1
ATOM 1501 C C . GLY A 1 186 ? 3.187 -11.024 -0.117 1.00 76.56 186 GLY A C 1
ATOM 1502 O O . GLY A 1 186 ? 4.210 -10.966 -0.793 1.00 76.56 186 GLY A O 1
ATOM 1503 N N . TRP A 1 187 ? 2.015 -11.438 -0.608 1.00 78.81 187 TRP A N 1
ATOM 1504 C CA . TRP A 1 187 ? 1.767 -11.969 -1.945 1.00 78.81 187 TRP A CA 1
ATOM 1505 C C . TRP A 1 187 ? 0.478 -11.396 -2.531 1.00 78.81 187 TRP A C 1
ATOM 1507 O O . TRP A 1 187 ? -0.569 -11.366 -1.873 1.00 78.81 187 TRP A O 1
ATOM 1517 N N . GLY A 1 188 ? 0.526 -11.012 -3.805 1.00 86.31 188 GLY A N 1
ATOM 1518 C CA . GLY A 1 188 ? -0.643 -10.482 -4.487 1.00 86.31 188 GLY A CA 1
ATOM 1519 C C . GLY A 1 188 ? -0.514 -10.437 -5.999 1.00 86.31 188 GLY A C 1
ATOM 1520 O O . GLY A 1 188 ? 0.586 -10.441 -6.549 1.00 86.31 188 GLY A O 1
ATOM 1521 N N . TYR A 1 189 ? -1.670 -10.378 -6.650 1.00 92.81 189 TYR A N 1
ATOM 1522 C CA . TYR A 1 189 ? -1.785 -10.205 -8.093 1.00 92.81 189 TYR A CA 1
ATOM 1523 C C . TYR A 1 189 ? -2.461 -8.881 -8.390 1.00 92.81 189 TYR A C 1
ATOM 1525 O O . TYR A 1 189 ? -3.449 -8.519 -7.751 1.00 92.81 189 TYR A O 1
ATOM 1533 N N . ILE A 1 190 ? -1.951 -8.190 -9.396 1.00 94.75 190 ILE A N 1
ATOM 1534 C CA . ILE A 1 190 ? -2.542 -6.972 -9.922 1.00 94.75 190 ILE A CA 1
ATOM 1535 C C . ILE A 1 190 ? -3.344 -7.326 -11.174 1.00 94.75 190 ILE A C 1
ATOM 1537 O O . ILE A 1 190 ? -2.824 -7.949 -12.101 1.00 94.75 190 ILE A O 1
ATOM 1541 N N . LEU A 1 191 ? -4.603 -6.897 -11.203 1.00 96.62 191 LEU A N 1
ATOM 1542 C CA . LEU A 1 191 ? -5.518 -7.031 -12.333 1.00 96.62 191 LEU A CA 1
ATOM 1543 C C . LEU A 1 191 ? -6.088 -5.659 -12.693 1.00 96.62 191 LEU A C 1
ATOM 1545 O O . LEU A 1 191 ? -6.265 -4.803 -11.823 1.00 96.62 191 LEU A O 1
ATOM 1549 N N . ALA A 1 192 ? -6.455 -5.473 -13.957 1.00 96.75 192 ALA A N 1
ATOM 1550 C CA . ALA A 1 192 ? -7.257 -4.326 -14.355 1.00 96.75 192 ALA A CA 1
ATOM 1551 C C . ALA A 1 192 ? -8.699 -4.553 -13.896 1.00 96.75 192 ALA A C 1
ATOM 1553 O O . ALA A 1 192 ? -9.263 -5.633 -14.092 1.00 96.75 192 ALA A O 1
ATOM 1554 N N . GLU A 1 193 ? -9.338 -3.539 -13.316 1.00 95.06 193 GLU A N 1
ATOM 1555 C CA . GLU A 1 193 ? -10.721 -3.678 -12.857 1.00 95.06 193 GLU A CA 1
ATOM 1556 C C . GLU A 1 193 ? -11.692 -3.939 -14.016 1.00 95.06 193 GLU A C 1
ATOM 1558 O O . GLU A 1 193 ? -12.666 -4.662 -13.835 1.00 95.06 193 GLU A O 1
ATOM 1563 N N . GLN A 1 194 ? -11.376 -3.440 -15.215 1.00 93.94 194 GLN A N 1
ATOM 1564 C CA . GLN A 1 194 ? -12.141 -3.642 -16.454 1.00 93.94 194 GLN A CA 1
ATOM 1565 C C . GLN A 1 194 ? -12.002 -5.059 -17.044 1.00 93.94 194 GLN A C 1
ATOM 1567 O O . GLN A 1 194 ? -12.663 -5.383 -18.030 1.00 93.94 194 GLN A O 1
ATOM 1572 N N . GLY A 1 195 ? -11.176 -5.915 -16.435 1.00 91.88 195 GLY A N 1
ATOM 1573 C CA . GLY A 1 195 ? -11.014 -7.319 -16.800 1.00 91.88 195 GLY A CA 1
ATOM 1574 C C . GLY A 1 195 ? -9.814 -7.578 -17.704 1.00 91.88 195 GLY A C 1
ATOM 1575 O O . GLY A 1 195 ? -8.898 -6.766 -17.805 1.00 91.88 195 GLY A O 1
ATOM 1576 N N . GLY A 1 196 ? -9.819 -8.746 -18.342 1.00 90.56 196 GLY A N 1
ATOM 1577 C CA . GLY A 1 196 ? -8.705 -9.260 -19.141 1.00 90.56 196 GLY A CA 1
ATOM 1578 C C . GLY A 1 196 ? -8.13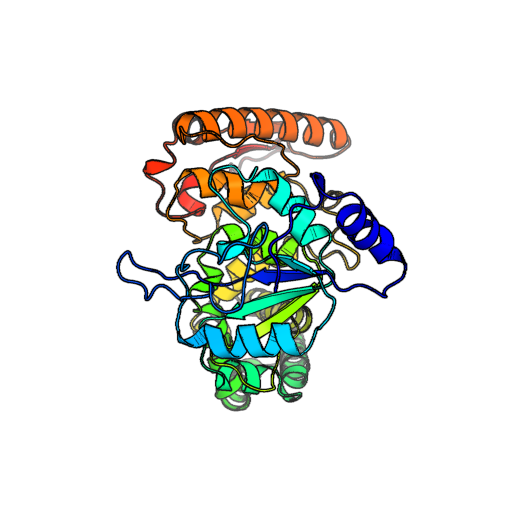0 -10.556 -18.556 1.00 90.56 196 GLY A C 1
ATOM 1579 O O . GLY A 1 196 ? -8.366 -10.863 -17.388 1.00 90.56 196 GLY A O 1
ATOM 1580 N N . PRO A 1 197 ? -7.411 -11.351 -19.366 1.00 92.19 197 PRO A N 1
ATOM 1581 C CA . PRO A 1 197 ? -6.830 -12.618 -18.918 1.00 92.19 197 PRO A CA 1
ATOM 1582 C C . PRO A 1 197 ? -5.472 -12.443 -18.221 1.00 92.19 197 PRO A C 1
ATOM 1584 O O . PRO A 1 197 ? -4.902 -13.420 -17.746 1.00 92.19 197 PRO A O 1
ATOM 1587 N N . TYR A 1 198 ? -4.937 -11.222 -18.205 1.00 95.00 198 TYR A N 1
ATOM 1588 C CA . TYR A 1 198 ? -3.589 -10.924 -17.745 1.00 95.00 198 TYR A CA 1
ATOM 1589 C C . TYR A 1 198 ? -3.577 -10.482 -16.286 1.00 95.00 198 TYR A C 1
ATOM 1591 O O . TYR A 1 198 ? -4.498 -9.817 -15.810 1.00 95.00 198 TYR A O 1
ATOM 1599 N N . SER A 1 199 ? -2.493 -10.826 -15.600 1.00 94.50 199 SER A N 1
ATOM 1600 C CA . SER A 1 199 ? -2.204 -10.410 -14.233 1.00 94.50 199 SER A CA 1
ATOM 1601 C C . SER A 1 199 ? -0.723 -10.110 -14.091 1.00 94.50 199 SER A C 1
ATOM 1603 O O . SER A 1 199 ? 0.106 -10.814 -14.673 1.00 94.50 199 SER A O 1
ATOM 1605 N N . VAL A 1 200 ? -0.383 -9.122 -13.277 1.00 92.31 200 VAL A N 1
ATOM 1606 C CA . VAL A 1 200 ? 1.008 -8.832 -12.921 1.00 92.31 200 VAL A CA 1
ATOM 1607 C C . VAL A 1 200 ? 1.263 -9.348 -11.513 1.00 92.31 200 VAL A C 1
ATOM 1609 O O . VAL A 1 200 ? 0.496 -9.053 -10.594 1.00 92.31 200 VAL A O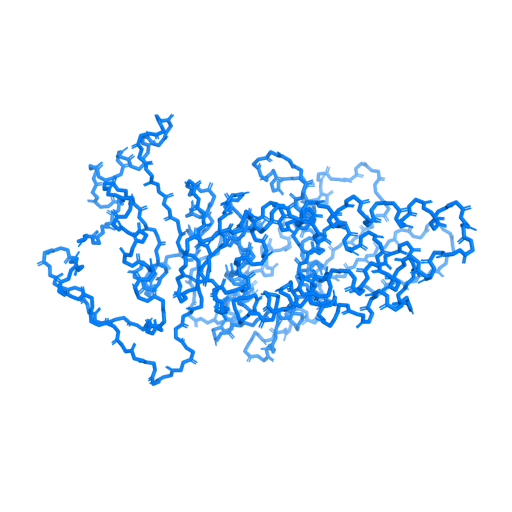 1
ATOM 1612 N N . ASP A 1 201 ? 2.326 -10.134 -11.349 1.00 89.44 201 ASP A N 1
ATOM 1613 C CA . ASP A 1 201 ? 2.819 -10.500 -10.024 1.00 89.44 201 ASP A CA 1
ATOM 1614 C C . ASP A 1 201 ? 3.343 -9.237 -9.339 1.00 89.44 201 ASP A C 1
ATOM 1616 O O . ASP A 1 201 ? 4.203 -8.529 -9.878 1.00 89.44 201 ASP A O 1
ATOM 1620 N N . LEU A 1 202 ? 2.817 -8.950 -8.149 1.00 84.19 202 LEU A N 1
ATOM 1621 C CA . LEU A 1 202 ? 3.259 -7.814 -7.360 1.00 84.19 202 LEU A CA 1
ATOM 1622 C C . LEU A 1 202 ? 4.777 -7.859 -7.144 1.00 84.19 202 LEU A C 1
ATOM 1624 O O . LEU A 1 202 ? 5.400 -6.813 -7.278 1.00 84.19 202 LEU A O 1
ATOM 1628 N N . PHE A 1 203 ? 5.371 -9.037 -6.900 1.00 81.19 203 PHE A N 1
ATOM 1629 C CA . PHE A 1 203 ? 6.816 -9.251 -6.730 1.00 81.19 203 PHE A CA 1
ATOM 1630 C C . PHE A 1 203 ? 7.629 -8.894 -7.980 1.00 81.19 203 PHE A C 1
ATOM 1632 O O . PHE A 1 203 ? 8.658 -8.233 -7.877 1.00 81.19 203 PHE A O 1
ATOM 1639 N N . ALA A 1 204 ? 7.159 -9.251 -9.175 1.00 81.56 204 ALA A N 1
ATOM 1640 C CA . ALA A 1 204 ? 7.845 -8.862 -10.409 1.00 81.56 204 ALA A CA 1
ATOM 1641 C C . ALA A 1 204 ? 7.865 -7.331 -10.579 1.00 81.56 204 ALA A C 1
ATOM 1643 O O . ALA A 1 204 ? 8.886 -6.744 -10.948 1.00 81.56 204 ALA A O 1
ATOM 1644 N N . LEU A 1 205 ? 6.756 -6.665 -10.234 1.00 79.94 205 LEU A N 1
ATOM 1645 C CA . LEU A 1 205 ? 6.695 -5.204 -10.207 1.00 79.94 205 LEU A CA 1
ATOM 1646 C C . LEU A 1 205 ? 7.636 -4.617 -9.137 1.00 79.94 205 LEU A C 1
ATOM 1648 O O . LEU A 1 205 ? 8.257 -3.581 -9.387 1.00 79.94 205 LEU A O 1
ATOM 1652 N N . LYS A 1 206 ? 7.781 -5.300 -7.988 1.00 77.50 206 LYS A N 1
ATOM 1653 C CA . LYS A 1 206 ? 8.723 -4.933 -6.920 1.00 77.50 206 LYS A CA 1
ATOM 1654 C C . LYS A 1 206 ? 10.159 -4.865 -7.434 1.00 77.50 206 LYS A C 1
ATOM 1656 O O . LYS A 1 206 ? 10.817 -3.829 -7.336 1.00 77.50 206 LYS A O 1
ATOM 1661 N N . GLU A 1 207 ? 10.623 -5.948 -8.045 1.00 77.31 207 GLU A N 1
ATOM 1662 C CA . GLU A 1 207 ? 11.986 -6.032 -8.569 1.00 77.31 207 GLU A CA 1
ATOM 1663 C C . GLU A 1 207 ? 12.260 -4.969 -9.631 1.00 77.31 207 GLU A C 1
ATOM 1665 O O . GLU A 1 207 ? 13.307 -4.318 -9.621 1.00 77.31 207 GLU A O 1
ATOM 1670 N N . MET A 1 208 ? 11.295 -4.723 -10.515 1.00 75.75 208 MET A N 1
ATOM 1671 C CA . MET A 1 208 ? 11.450 -3.710 -11.553 1.00 75.75 208 MET A CA 1
ATOM 1672 C C . MET A 1 208 ? 11.602 -2.305 -10.983 1.00 75.75 208 MET A C 1
ATOM 1674 O O . MET A 1 208 ? 12.499 -1.559 -11.379 1.00 75.75 208 MET A O 1
ATOM 1678 N N . ALA A 1 209 ? 10.755 -1.945 -10.026 1.00 74.69 209 ALA A N 1
ATOM 1679 C CA . ALA A 1 209 ? 10.825 -0.644 -9.392 1.00 74.69 209 ALA A CA 1
ATOM 1680 C C . ALA A 1 209 ? 12.114 -0.480 -8.562 1.00 74.69 209 ALA A C 1
ATOM 1682 O O . ALA A 1 209 ? 12.679 0.618 -8.533 1.00 74.69 209 ALA A O 1
ATOM 1683 N N . ARG A 1 210 ? 12.646 -1.564 -7.973 1.00 76.81 210 ARG A N 1
ATOM 1684 C CA . ARG A 1 210 ? 13.951 -1.564 -7.288 1.00 76.81 210 ARG A CA 1
ATOM 1685 C C . ARG A 1 210 ? 15.063 -1.221 -8.272 1.00 76.81 210 ARG A C 1
ATOM 1687 O O . ARG A 1 210 ? 15.835 -0.304 -8.014 1.00 76.81 210 ARG A O 1
ATOM 1694 N N . MET A 1 211 ? 15.086 -1.880 -9.429 1.00 75.25 211 MET A N 1
ATOM 1695 C CA . MET A 1 211 ? 16.073 -1.611 -10.479 1.00 75.25 211 MET A CA 1
ATOM 1696 C C . MET A 1 211 ? 15.996 -0.164 -10.987 1.00 75.25 211 MET A C 1
ATOM 1698 O O . MET A 1 211 ? 17.027 0.495 -11.122 1.00 75.25 211 MET A O 1
ATOM 1702 N N . ILE A 1 212 ? 14.787 0.369 -11.198 1.00 73.38 212 ILE A N 1
ATOM 1703 C CA . ILE A 1 212 ? 14.580 1.774 -11.592 1.00 73.38 212 ILE A CA 1
ATOM 1704 C C . ILE A 1 212 ? 15.126 2.734 -10.524 1.00 73.38 212 ILE A C 1
ATOM 1706 O O . ILE A 1 212 ? 15.819 3.702 -10.852 1.00 73.38 212 ILE A O 1
ATOM 1710 N N . LYS A 1 213 ? 14.853 2.458 -9.242 1.00 74.56 213 LYS A N 1
ATOM 1711 C CA . LYS A 1 213 ? 15.363 3.249 -8.117 1.00 74.56 213 LYS A CA 1
ATOM 1712 C C . LYS A 1 213 ? 16.890 3.220 -8.066 1.00 74.56 213 LYS A C 1
ATOM 1714 O O . LYS A 1 213 ? 17.494 4.291 -8.023 1.00 74.56 213 LYS A O 1
ATOM 1719 N N . ASP A 1 214 ? 17.506 2.043 -8.102 1.00 74.50 214 ASP A N 1
ATOM 1720 C CA . ASP A 1 214 ? 18.961 1.876 -7.994 1.00 74.50 214 ASP A CA 1
ATOM 1721 C C . ASP A 1 214 ? 19.692 2.658 -9.092 1.00 74.50 214 ASP A C 1
ATOM 1723 O O . ASP A 1 214 ? 20.642 3.395 -8.821 1.00 74.50 214 ASP A O 1
ATOM 1727 N N . MET A 1 215 ? 19.175 2.604 -10.319 1.00 71.31 215 MET A N 1
ATOM 1728 C CA . MET A 1 215 ? 19.690 3.420 -11.412 1.00 71.31 215 MET A CA 1
ATOM 1729 C C . MET A 1 215 ? 19.547 4.917 -11.153 1.00 71.31 215 MET A C 1
ATOM 1731 O O . MET A 1 215 ? 20.506 5.656 -11.356 1.00 71.31 215 MET A O 1
ATOM 1735 N N . SER A 1 216 ? 18.388 5.389 -10.683 1.00 71.31 216 SER A N 1
ATOM 1736 C CA . SER A 1 216 ? 18.197 6.824 -10.419 1.00 71.31 216 SER A CA 1
ATOM 1737 C C . SER A 1 216 ? 19.244 7.394 -9.449 1.00 71.31 216 SER A C 1
ATOM 1739 O O . SER A 1 216 ? 19.641 8.551 -9.586 1.00 71.31 216 SER A O 1
ATOM 1741 N N . TYR A 1 217 ? 19.744 6.572 -8.518 1.00 71.75 217 TYR A N 1
ATOM 1742 C CA . TYR A 1 217 ? 20.868 6.931 -7.654 1.00 71.75 217 TYR A CA 1
ATOM 1743 C C . TYR A 1 217 ? 22.207 6.889 -8.386 1.00 71.75 217 TYR A C 1
ATOM 1745 O O . TYR A 1 217 ? 22.994 7.824 -8.249 1.00 71.75 217 TYR A O 1
ATOM 1753 N N . SER A 1 218 ? 22.477 5.831 -9.158 1.00 71.44 218 SER A N 1
ATOM 1754 C CA . SER A 1 218 ? 23.741 5.685 -9.889 1.00 71.44 218 SER A CA 1
ATOM 1755 C C . SER A 1 218 ? 23.967 6.813 -10.900 1.00 71.44 218 SER A C 1
ATOM 1757 O O . SER A 1 218 ? 25.067 7.351 -10.970 1.00 71.44 218 SER A O 1
ATOM 1759 N N . PHE A 1 219 ? 22.933 7.218 -11.637 1.00 68.12 219 PHE A N 1
ATOM 1760 C CA . PHE A 1 219 ? 23.044 8.203 -12.719 1.00 68.12 219 PHE A CA 1
ATOM 1761 C C . PHE A 1 219 ? 22.945 9.669 -12.267 1.00 68.12 219 PHE A C 1
ATOM 1763 O O . PHE A 1 219 ? 23.100 10.573 -13.089 1.00 68.12 219 PHE A O 1
ATOM 1770 N N . GLY A 1 220 ? 22.696 9.919 -10.977 1.00 63.16 220 GLY A N 1
ATOM 1771 C CA . GLY A 1 220 ? 22.334 11.241 -10.472 1.00 63.16 220 GLY A CA 1
ATOM 1772 C C . GLY A 1 220 ? 20.909 11.650 -10.874 1.00 63.16 220 GLY A C 1
ATOM 1773 O O . GLY A 1 220 ? 20.386 11.261 -11.918 1.00 63.16 220 GLY A O 1
ATOM 1774 N N . ALA A 1 221 ? 20.263 12.467 -10.036 1.00 53.41 221 ALA A N 1
ATOM 1775 C CA . ALA A 1 221 ? 18.865 12.878 -10.218 1.00 53.41 221 ALA A CA 1
ATOM 1776 C C . ALA A 1 221 ? 18.596 13.688 -11.508 1.00 53.41 221 ALA A C 1
ATOM 1778 O O . ALA A 1 221 ? 17.440 13.859 -11.884 1.00 53.41 221 ALA A O 1
ATOM 1779 N N . GLU A 1 222 ? 19.645 14.171 -12.180 1.00 50.75 222 GLU A N 1
ATOM 1780 C CA . GLU A 1 222 ? 19.571 14.966 -13.415 1.00 50.75 222 GLU A CA 1
ATOM 1781 C C . GLU A 1 222 ? 19.595 14.122 -14.702 1.00 50.75 222 GLU A C 1
ATOM 1783 O O . GLU A 1 222 ? 19.552 14.672 -15.801 1.00 50.75 222 GLU A O 1
ATOM 1788 N N . CYS A 1 223 ? 19.676 12.790 -14.608 1.00 60.00 223 CYS A N 1
ATOM 1789 C CA . CYS A 1 223 ? 19.704 11.939 -15.792 1.00 60.00 223 CYS A CA 1
ATOM 1790 C C . CYS A 1 223 ? 18.356 11.953 -16.535 1.00 60.00 223 CYS A C 1
ATOM 1792 O O . CYS A 1 223 ? 17.302 11.821 -15.914 1.00 60.00 223 CYS A O 1
ATOM 1794 N N . GLU A 1 224 ? 18.392 12.019 -17.871 1.00 57.38 224 GLU A N 1
ATOM 1795 C CA . GLU A 1 224 ? 17.220 11.893 -18.754 1.00 57.38 224 GLU A CA 1
ATOM 1796 C C . GLU A 1 224 ? 16.383 10.639 -18.443 1.00 57.38 224 GLU A C 1
ATOM 1798 O O . GLU A 1 224 ? 15.168 10.672 -18.578 1.00 57.38 224 GLU A O 1
ATOM 1803 N N . ILE A 1 225 ? 16.985 9.568 -17.906 1.00 57.88 225 ILE A N 1
ATOM 1804 C CA . ILE A 1 225 ? 16.255 8.405 -17.368 1.00 57.88 225 ILE A CA 1
ATOM 1805 C C . ILE A 1 225 ? 15.181 8.843 -16.361 1.00 57.88 225 ILE A C 1
ATOM 1807 O O . ILE A 1 225 ? 14.034 8.422 -16.459 1.00 57.88 225 ILE A O 1
ATOM 1811 N N . VAL A 1 226 ? 15.537 9.693 -15.391 1.00 58.41 226 VAL A N 1
ATOM 1812 C CA . VAL A 1 226 ? 14.657 10.110 -14.288 1.00 58.41 226 VAL A CA 1
ATOM 1813 C C . VAL A 1 226 ? 13.513 10.988 -14.790 1.00 58.41 226 VAL A C 1
ATOM 1815 O O . VAL A 1 226 ? 12.394 10.871 -14.289 1.00 58.41 226 VAL A O 1
ATOM 1818 N N . SER A 1 227 ? 13.760 11.833 -15.793 1.00 60.66 227 SER A N 1
ATOM 1819 C CA . SER A 1 227 ? 12.711 12.642 -16.422 1.00 60.66 227 SER A CA 1
ATOM 1820 C C . SER A 1 227 ? 11.825 11.833 -17.379 1.00 60.66 227 SER A C 1
ATOM 1822 O O . SER A 1 227 ? 10.662 12.192 -17.572 1.00 60.66 227 SER A O 1
ATOM 1824 N N . LEU A 1 228 ? 12.337 10.730 -17.941 1.00 56.12 228 LEU A N 1
ATOM 1825 C CA . LEU A 1 228 ? 11.622 9.870 -18.886 1.00 56.12 228 LEU A CA 1
ATOM 1826 C C . LEU A 1 228 ? 10.606 8.935 -18.228 1.00 56.12 228 LEU A C 1
ATOM 1828 O O . LEU A 1 228 ? 9.563 8.688 -18.837 1.00 56.12 228 LEU A O 1
ATOM 1832 N N . PHE A 1 229 ? 10.806 8.487 -16.981 1.00 60.44 229 PHE A N 1
ATOM 1833 C CA . PHE A 1 229 ? 9.640 8.022 -16.221 1.00 60.44 229 PHE A CA 1
ATOM 1834 C C . PHE A 1 229 ? 8.912 9.248 -15.672 1.00 60.44 229 PHE A C 1
ATOM 1836 O O . PHE A 1 229 ? 9.150 9.696 -14.552 1.00 60.44 229 PHE A O 1
ATOM 1843 N N . GLN A 1 230 ? 7.985 9.793 -16.455 1.00 49.84 230 GLN A N 1
ATOM 1844 C CA . GLN A 1 230 ? 6.944 10.663 -15.919 1.00 49.84 230 GLN A CA 1
ATOM 1845 C C . GLN A 1 230 ? 6.185 9.849 -14.860 1.00 49.84 230 GLN A C 1
ATOM 1847 O O . GLN A 1 230 ? 5.492 8.887 -15.187 1.00 49.84 230 GLN A O 1
ATOM 1852 N N . GLY A 1 231 ? 6.411 10.156 -13.582 1.00 52.19 231 GLY A N 1
ATOM 1853 C CA . GLY A 1 231 ? 5.985 9.316 -12.460 1.00 52.19 231 GLY A CA 1
ATOM 1854 C C . GLY A 1 231 ? 7.123 8.648 -11.683 1.00 52.19 231 GLY A C 1
ATOM 1855 O O . GLY A 1 231 ? 6.821 7.925 -10.743 1.00 52.19 231 GLY A O 1
ATOM 1856 N N . THR A 1 232 ? 8.408 8.880 -12.007 1.00 53.38 232 THR A N 1
ATOM 1857 C CA . THR A 1 232 ? 9.576 8.380 -11.246 1.00 53.38 232 THR A CA 1
ATOM 1858 C C . THR A 1 232 ? 9.491 8.765 -9.790 1.00 53.38 232 THR A C 1
ATOM 1860 O O . THR A 1 232 ? 9.812 7.938 -8.962 1.00 53.38 232 THR A O 1
ATOM 1863 N N . THR A 1 233 ? 9.108 9.995 -9.447 1.00 58.84 233 THR A N 1
ATOM 1864 C CA . THR A 1 233 ? 9.030 10.401 -8.038 1.00 58.84 233 THR A CA 1
ATOM 1865 C C . THR A 1 233 ? 7.950 9.611 -7.313 1.00 58.84 233 THR A C 1
ATOM 1867 O O . THR A 1 233 ? 8.205 9.117 -6.226 1.00 58.84 233 THR A O 1
ATOM 1870 N N . GLN A 1 234 ? 6.783 9.410 -7.926 1.00 60.38 234 GLN A N 1
ATOM 1871 C CA . GLN A 1 234 ? 5.706 8.595 -7.369 1.00 60.38 234 GLN A CA 1
ATOM 1872 C C . GLN A 1 234 ? 6.116 7.122 -7.287 1.00 60.38 234 GLN A C 1
ATOM 1874 O O . GLN A 1 234 ? 6.008 6.544 -6.217 1.00 60.38 234 GLN A O 1
ATOM 1879 N N . LEU A 1 235 ? 6.669 6.548 -8.362 1.00 59.81 235 LEU A N 1
ATOM 1880 C CA . LEU A 1 235 ? 7.255 5.203 -8.411 1.00 59.81 235 LEU A CA 1
ATOM 1881 C C . LEU A 1 235 ? 8.329 5.026 -7.342 1.00 59.81 235 LEU A C 1
ATOM 1883 O O . LEU A 1 235 ? 8.270 4.085 -6.573 1.00 59.81 235 LEU A O 1
ATOM 1887 N N . ARG A 1 236 ? 9.299 5.935 -7.274 1.00 62.53 236 ARG A N 1
ATOM 1888 C CA . ARG A 1 236 ? 10.431 5.926 -6.344 1.00 62.53 236 ARG A CA 1
ATOM 1889 C C . ARG A 1 236 ? 9.963 6.086 -4.915 1.00 62.53 236 ARG A C 1
ATOM 1891 O O . ARG A 1 236 ? 10.500 5.393 -4.067 1.00 62.53 236 ARG A O 1
ATOM 1898 N N . ASN A 1 237 ? 9.014 6.976 -4.639 1.00 64.94 237 ASN A N 1
ATOM 1899 C CA . ASN A 1 237 ? 8.472 7.166 -3.300 1.00 64.94 237 ASN A CA 1
ATOM 1900 C C . ASN A 1 237 ? 7.685 5.913 -2.921 1.00 64.94 237 ASN A C 1
ATOM 1902 O O . ASN A 1 237 ? 8.148 5.174 -2.065 1.00 64.94 237 ASN A O 1
ATOM 1906 N N . MET A 1 238 ? 6.637 5.567 -3.675 1.00 63.88 238 MET A N 1
ATOM 1907 C CA . MET A 1 238 ? 5.862 4.327 -3.528 1.00 63.88 238 MET A CA 1
ATOM 1908 C C . MET A 1 238 ? 6.749 3.095 -3.340 1.00 63.88 238 MET A C 1
ATOM 1910 O O . MET A 1 238 ? 6.435 2.212 -2.554 1.00 63.88 238 MET A O 1
ATOM 1914 N N . TRP A 1 239 ? 7.865 3.020 -4.058 1.00 67.31 239 TRP A N 1
ATOM 1915 C CA . TRP A 1 239 ? 8.744 1.869 -4.027 1.00 67.31 239 TRP A CA 1
ATOM 1916 C C . TRP A 1 239 ? 9.803 1.926 -2.934 1.00 67.31 239 TRP A C 1
ATOM 1918 O O . TRP A 1 239 ? 10.103 0.905 -2.335 1.00 67.31 239 TRP A O 1
ATOM 1928 N N . SER A 1 240 ? 10.351 3.097 -2.612 1.00 64.06 240 SER A N 1
ATOM 1929 C CA . SER A 1 240 ? 11.200 3.269 -1.430 1.00 64.06 240 SER A CA 1
ATOM 1930 C C . SER A 1 240 ? 10.439 2.868 -0.174 1.00 64.06 240 SER A C 1
ATOM 1932 O O . SER A 1 240 ? 11.006 2.232 0.705 1.00 64.06 240 SER A O 1
ATOM 1934 N N . GLU A 1 241 ? 9.148 3.167 -0.154 1.00 65.56 241 GLU A N 1
ATOM 1935 C CA . GLU A 1 241 ? 8.224 2.767 0.890 1.00 65.56 241 GLU A CA 1
ATOM 1936 C C . GLU A 1 241 ? 7.971 1.253 0.949 1.00 65.56 241 GLU A C 1
ATOM 1938 O O . GLU A 1 241 ? 7.843 0.692 2.032 1.00 65.56 241 GLU A O 1
ATOM 1943 N N . LEU A 1 242 ? 7.924 0.572 -0.199 1.00 63.69 242 LEU A N 1
ATOM 1944 C CA . LEU A 1 242 ? 7.729 -0.879 -0.263 1.00 63.69 242 LEU A CA 1
ATOM 1945 C C . LEU A 1 242 ? 9.040 -1.663 -0.059 1.00 63.69 242 LEU A C 1
ATOM 1947 O O . LEU A 1 242 ? 9.018 -2.732 0.543 1.00 63.69 242 LEU A O 1
ATOM 1951 N N . CYS A 1 243 ? 10.185 -1.139 -0.502 1.00 59.19 243 CYS A N 1
ATOM 1952 C CA . CYS A 1 243 ? 11.513 -1.755 -0.382 1.00 59.19 243 CYS A CA 1
ATOM 1953 C C . CYS A 1 243 ? 12.080 -1.736 1.030 1.00 59.19 243 CYS A C 1
ATOM 1955 O O . CYS A 1 243 ? 12.894 -2.598 1.351 1.00 59.19 243 CYS A O 1
ATOM 1957 N N . THR A 1 244 ? 11.699 -0.778 1.883 1.00 56.44 244 THR A N 1
ATOM 1958 C CA . THR A 1 244 ? 12.141 -0.824 3.284 1.00 56.44 244 THR A CA 1
ATOM 1959 C C . THR A 1 244 ? 11.750 -2.155 3.915 1.00 56.44 244 THR A C 1
ATOM 1961 O O . THR A 1 244 ? 12.446 -2.601 4.804 1.00 56.44 244 THR A O 1
ATOM 1964 N N . THR A 1 245 ? 10.719 -2.845 3.416 1.00 52.94 245 THR A N 1
ATOM 1965 C CA . THR A 1 245 ? 10.160 -4.107 3.941 1.00 52.94 245 THR A CA 1
ATOM 1966 C C . THR A 1 245 ? 10.775 -5.402 3.389 1.00 52.94 245 THR A C 1
ATOM 1968 O O . THR A 1 245 ? 10.307 -6.501 3.697 1.00 52.94 245 THR A O 1
ATOM 1971 N N . ASP A 1 246 ? 11.838 -5.295 2.591 1.00 44.44 246 ASP A N 1
ATOM 1972 C CA . ASP A 1 246 ? 12.344 -6.374 1.742 1.00 44.44 246 ASP A CA 1
ATOM 1973 C C . ASP A 1 246 ? 13.387 -7.283 2.423 1.00 44.44 246 ASP A C 1
ATOM 1975 O O . ASP A 1 246 ? 14.584 -7.250 2.139 1.00 44.44 246 ASP A O 1
ATOM 1979 N N . LYS A 1 247 ? 12.930 -8.146 3.336 1.00 45.38 247 LYS A N 1
ATOM 1980 C CA . LYS A 1 247 ? 13.676 -9.359 3.713 1.00 45.38 247 LYS A CA 1
ATOM 1981 C C . LYS A 1 247 ? 12.868 -10.616 3.402 1.00 45.38 247 LYS A C 1
ATOM 1983 O O . LYS A 1 247 ? 12.465 -11.312 4.320 1.00 45.38 247 LYS A O 1
ATOM 1988 N N . GLY A 1 248 ? 12.643 -10.889 2.112 1.00 38.53 248 GLY A N 1
ATOM 1989 C CA . GLY A 1 248 ? 12.611 -12.209 1.437 1.00 38.53 248 GLY A CA 1
ATOM 1990 C C . GLY A 1 248 ? 11.751 -13.390 1.936 1.00 38.53 248 GLY A C 1
ATOM 1991 O O . GLY A 1 248 ? 11.491 -14.313 1.169 1.00 38.53 248 GLY A O 1
ATOM 1992 N N . HIS A 1 249 ? 11.268 -13.416 3.169 1.00 44.28 249 HIS A N 1
ATOM 1993 C CA . HIS A 1 249 ? 10.392 -14.421 3.768 1.00 44.28 249 HIS A CA 1
ATOM 1994 C C . HIS A 1 249 ? 9.365 -13.648 4.581 1.00 44.28 249 HIS A C 1
ATOM 1996 O O . HIS A 1 249 ? 9.775 -12.685 5.216 1.00 44.28 249 HIS A O 1
ATOM 2002 N N . ARG A 1 250 ? 8.069 -14.028 4.506 1.00 45.97 250 ARG A N 1
ATOM 2003 C CA . ARG A 1 250 ? 6.931 -13.471 5.283 1.00 45.97 250 ARG A CA 1
ATOM 2004 C C . ARG A 1 250 ? 7.362 -12.279 6.125 1.00 45.97 250 ARG A C 1
ATOM 2006 O O . ARG A 1 250 ? 7.904 -12.534 7.196 1.00 45.97 250 ARG A O 1
ATOM 2013 N N . MET A 1 251 ? 7.191 -11.063 5.590 1.00 44.41 251 MET A N 1
ATOM 2014 C CA . MET A 1 251 ? 7.748 -9.832 6.153 1.00 44.41 251 MET A CA 1
ATOM 2015 C C . MET A 1 251 ? 7.906 -9.945 7.656 1.00 44.41 251 MET A C 1
ATOM 2017 O O . MET A 1 251 ? 6.922 -9.914 8.398 1.00 44.41 251 MET A O 1
ATOM 2021 N N . ASP A 1 252 ? 9.141 -10.150 8.094 1.00 45.78 252 ASP A N 1
ATOM 2022 C CA . ASP A 1 252 ? 9.442 -10.067 9.501 1.00 45.78 252 ASP A CA 1
ATOM 2023 C C . ASP A 1 252 ? 9.410 -8.570 9.787 1.00 45.78 252 ASP A C 1
ATOM 2025 O O . ASP A 1 252 ? 10.423 -7.885 9.687 1.00 45.78 252 ASP A O 1
ATOM 2029 N N . VAL A 1 253 ? 8.207 -8.038 10.030 1.00 49.16 253 VAL A N 1
ATOM 2030 C CA . VAL A 1 253 ? 7.959 -6.634 10.398 1.00 49.16 253 VAL A CA 1
ATOM 2031 C C . VAL A 1 253 ? 8.873 -6.229 11.567 1.00 49.16 253 VAL A C 1
ATOM 2033 O O . VAL A 1 253 ? 9.183 -5.058 11.731 1.00 49.16 253 VAL A O 1
ATOM 2036 N N . ASN A 1 254 ? 9.393 -7.209 12.314 1.00 48.69 254 ASN A N 1
ATOM 2037 C CA . ASN A 1 254 ? 10.393 -7.054 13.364 1.00 48.69 254 ASN A CA 1
ATOM 2038 C C . ASN A 1 25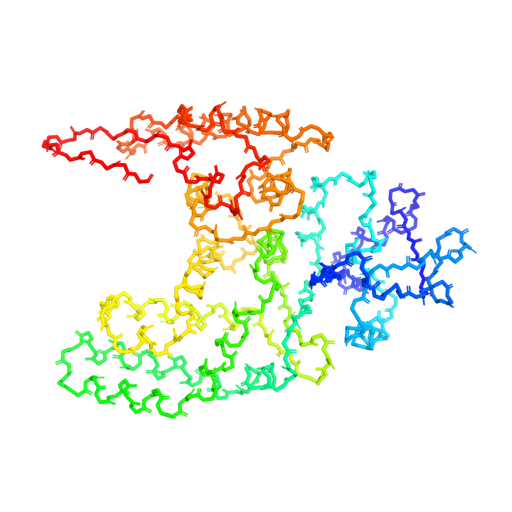4 ? 11.784 -6.596 12.876 1.00 48.69 254 ASN A C 1
ATOM 2040 O O . ASN A 1 254 ? 12.588 -6.156 13.688 1.00 48.69 254 ASN A O 1
ATOM 2044 N N . ASN A 1 255 ? 12.114 -6.717 11.585 1.00 53.34 255 ASN A N 1
ATOM 2045 C CA . ASN A 1 255 ? 13.440 -6.368 11.060 1.00 53.34 255 ASN A CA 1
ATOM 2046 C C . ASN A 1 255 ? 13.569 -4.914 10.599 1.00 53.34 255 ASN A C 1
ATOM 2048 O O . ASN A 1 255 ? 14.694 -4.438 10.425 1.00 53.34 255 ASN A O 1
ATOM 2052 N N . ASN A 1 256 ? 12.449 -4.223 10.396 1.00 64.56 256 ASN A N 1
ATOM 2053 C CA . ASN A 1 256 ? 12.466 -2.807 10.078 1.00 64.56 256 ASN A CA 1
ATOM 2054 C C . ASN A 1 256 ? 12.331 -1.998 11.342 1.00 64.56 256 ASN A C 1
ATOM 2056 O O . ASN A 1 256 ? 11.466 -2.268 12.171 1.00 64.56 256 ASN A O 1
ATOM 2060 N N . SER A 1 257 ? 13.150 -0.958 11.451 1.00 83.38 257 SER A N 1
ATOM 2061 C CA . SER A 1 257 ? 12.959 0.013 12.508 1.00 83.38 257 SER A CA 1
ATOM 2062 C C . SER A 1 257 ? 11.563 0.633 12.356 1.00 83.38 257 SER A C 1
ATOM 2064 O O . SER A 1 257 ? 11.286 1.220 11.303 1.00 83.38 257 SER A O 1
ATOM 2066 N N . PRO A 1 258 ? 10.685 0.565 13.373 1.00 86.56 258 PRO A N 1
ATOM 2067 C CA . PRO A 1 258 ? 9.427 1.309 13.354 1.00 86.56 258 PRO A CA 1
ATOM 2068 C C . PRO A 1 258 ? 9.659 2.808 13.112 1.00 86.56 258 PRO A C 1
ATOM 2070 O O . PRO A 1 258 ? 8.821 3.478 12.517 1.00 86.56 258 PRO A O 1
ATOM 2073 N N . ILE A 1 259 ? 10.830 3.321 13.498 1.00 88.81 259 ILE A N 1
ATOM 2074 C CA . ILE A 1 259 ? 11.255 4.700 13.247 1.00 88.81 259 ILE A CA 1
ATOM 2075 C C . ILE A 1 259 ? 11.444 4.970 11.748 1.00 88.81 259 ILE A C 1
ATOM 2077 O O . ILE A 1 259 ? 10.944 5.972 11.242 1.00 88.81 259 ILE A O 1
ATOM 2081 N N . ASP A 1 260 ? 12.105 4.068 11.015 1.00 85.56 260 ASP A N 1
ATOM 2082 C CA . ASP A 1 260 ? 12.312 4.226 9.567 1.00 85.56 260 ASP A CA 1
ATOM 2083 C C . ASP A 1 260 ? 10.970 4.198 8.826 1.00 85.56 260 ASP A C 1
ATOM 2085 O O . ASP A 1 260 ? 10.764 4.944 7.866 1.00 85.56 260 ASP A O 1
ATOM 2089 N N . LEU A 1 261 ? 10.029 3.378 9.306 1.00 86.56 261 LEU A N 1
ATOM 2090 C CA . LEU A 1 261 ? 8.669 3.341 8.781 1.00 86.56 261 LEU A CA 1
ATOM 2091 C C . LEU A 1 261 ? 7.947 4.680 8.992 1.00 86.56 261 LEU A C 1
ATOM 2093 O O . LEU A 1 261 ? 7.343 5.187 8.053 1.00 86.56 261 LEU A O 1
ATOM 2097 N N . LEU A 1 262 ? 8.044 5.283 10.181 1.00 91.88 262 LEU A N 1
ATOM 2098 C CA . LEU A 1 262 ? 7.449 6.597 10.464 1.00 91.88 262 LEU A CA 1
ATOM 2099 C C . LEU A 1 262 ? 8.036 7.705 9.574 1.00 91.88 262 LEU A C 1
ATOM 2101 O O . LEU A 1 262 ? 7.281 8.517 9.042 1.00 91.88 262 LEU A O 1
ATOM 2105 N N . PHE A 1 263 ? 9.349 7.704 9.325 1.00 88.31 263 PHE A N 1
ATOM 2106 C CA . PHE A 1 263 ? 9.960 8.635 8.366 1.00 88.31 263 PHE A CA 1
ATOM 2107 C C . PHE A 1 263 ? 9.466 8.414 6.938 1.00 88.31 263 PHE A C 1
ATOM 2109 O O . PHE A 1 263 ? 9.182 9.363 6.210 1.00 88.31 263 PHE A O 1
ATOM 2116 N N . THR A 1 264 ? 9.334 7.151 6.548 1.00 85.94 264 THR A N 1
ATOM 2117 C CA . THR A 1 264 ? 8.830 6.760 5.233 1.00 85.94 264 THR A CA 1
ATOM 2118 C C . THR A 1 264 ? 7.382 7.234 5.037 1.00 85.94 264 THR A C 1
ATOM 2120 O O . THR A 1 264 ? 7.037 7.757 3.980 1.00 85.94 264 THR A O 1
ATOM 2123 N N . LEU A 1 265 ? 6.547 7.138 6.077 1.00 90.69 265 LEU A N 1
ATOM 2124 C CA . LEU A 1 265 ? 5.181 7.670 6.081 1.00 90.69 265 LEU A CA 1
ATOM 2125 C C . LEU A 1 265 ? 5.146 9.192 5.882 1.00 90.69 265 LEU A C 1
ATOM 2127 O O . LEU A 1 265 ? 4.274 9.690 5.170 1.00 90.69 265 LEU A O 1
ATOM 2131 N N . GLY A 1 266 ? 6.122 9.919 6.437 1.00 92.25 266 GLY A N 1
ATOM 2132 C CA . GLY A 1 266 ? 6.284 11.368 6.264 1.00 92.25 266 GLY A CA 1
ATOM 2133 C C . GLY A 1 266 ? 6.596 11.818 4.835 1.00 92.25 266 GLY A C 1
ATOM 2134 O O . GLY A 1 266 ? 6.539 13.009 4.549 1.00 92.25 266 GLY A O 1
ATOM 2135 N N . GLN A 1 267 ? 6.893 10.887 3.924 1.00 87.44 267 GLN A N 1
ATOM 2136 C CA . GLN A 1 267 ? 7.174 11.164 2.508 1.00 87.44 267 GLN A CA 1
ATOM 2137 C C . GLN A 1 267 ? 6.022 10.755 1.572 1.00 87.44 267 GLN A C 1
ATOM 2139 O O . GLN A 1 267 ? 6.104 10.966 0.359 1.00 87.44 267 GLN A O 1
ATOM 2144 N N . SER A 1 268 ? 4.953 10.170 2.119 1.00 88.81 268 SER A N 1
ATOM 2145 C CA . SER A 1 268 ? 3.839 9.608 1.352 1.00 88.81 268 SER A CA 1
ATOM 2146 C C . SER A 1 268 ? 2.805 10.679 0.989 1.00 88.81 268 SER A C 1
ATOM 2148 O O . SER A 1 268 ? 2.302 11.399 1.845 1.00 88.81 268 SER A O 1
ATOM 2150 N N . SER A 1 269 ? 2.398 10.738 -0.281 1.00 91.12 269 SER A N 1
ATOM 2151 C CA . SER A 1 269 ? 1.341 11.650 -0.760 1.00 91.12 269 SER A CA 1
ATOM 2152 C C . SER A 1 269 ? -0.069 11.043 -0.721 1.00 91.12 269 SER A C 1
ATOM 2154 O O . SER A 1 269 ? -0.990 11.562 -1.359 1.00 91.12 269 SER A O 1
ATOM 2156 N N . ARG A 1 270 ? -0.244 9.901 -0.045 1.00 91.25 270 ARG A N 1
ATOM 2157 C CA . ARG A 1 270 ? -1.540 9.212 0.060 1.00 91.25 270 ARG A CA 1
ATOM 2158 C C . ARG A 1 270 ? -2.547 10.024 0.861 1.00 91.25 270 ARG A C 1
ATOM 2160 O O . ARG A 1 270 ? -2.185 10.767 1.763 1.00 91.25 270 ARG A O 1
ATOM 2167 N N . LYS A 1 271 ? -3.821 9.825 0.546 1.00 93.94 271 LYS A N 1
ATOM 2168 C CA . LYS A 1 271 ? -4.967 10.571 1.057 1.00 93.94 271 LYS A CA 1
ATOM 2169 C C . LYS A 1 271 ? -6.079 9.625 1.480 1.00 93.94 271 LYS A C 1
ATOM 2171 O O . LYS A 1 271 ? -6.186 8.489 1.003 1.00 93.94 271 LYS A O 1
ATOM 2176 N N . CYS A 1 272 ? -6.934 10.118 2.356 1.00 92.75 272 CYS A N 1
ATOM 2177 C CA . CYS A 1 272 ? -8.157 9.458 2.783 1.00 92.75 272 CYS A CA 1
ATOM 2178 C C . CYS A 1 272 ? -9.278 10.492 2.931 1.00 92.75 272 CYS A C 1
ATOM 2180 O O . CYS A 1 272 ? -9.029 11.696 2.972 1.00 92.75 272 CYS A O 1
ATOM 2182 N N . MET A 1 273 ? -10.523 10.015 2.946 1.00 90.00 273 MET A N 1
ATOM 2183 C CA . MET A 1 273 ? -11.694 10.873 3.165 1.00 90.00 273 MET A CA 1
ATOM 2184 C C . MET A 1 273 ? -11.983 11.069 4.653 1.00 90.00 273 MET A C 1
ATOM 2186 O O . MET A 1 273 ? -12.406 12.150 5.049 1.00 90.00 273 MET A O 1
ATOM 2190 N N . ASP A 1 274 ? -11.765 10.031 5.463 1.00 92.50 274 ASP A N 1
ATOM 2191 C CA . ASP A 1 274 ? -11.848 10.109 6.919 1.00 92.50 274 ASP A CA 1
ATOM 2192 C C . ASP A 1 274 ? -10.461 10.469 7.476 1.00 92.50 274 ASP A C 1
ATOM 2194 O O . ASP A 1 274 ? -9.524 9.695 7.281 1.00 92.50 274 ASP A O 1
ATOM 2198 N N . PRO A 1 275 ? -10.287 11.609 8.162 1.00 96.06 275 PRO A N 1
ATOM 2199 C CA . PRO A 1 275 ? -9.006 11.986 8.753 1.00 96.06 275 PRO A CA 1
ATOM 2200 C C . PRO A 1 275 ? -8.406 10.937 9.698 1.00 96.06 275 PRO A C 1
ATOM 2202 O O . PRO A 1 275 ? -7.184 10.817 9.785 1.00 96.06 275 PRO A O 1
ATOM 2205 N N . ALA A 1 276 ? -9.233 10.151 10.394 1.00 96.25 276 ALA A N 1
ATOM 2206 C CA . ALA A 1 276 ? -8.740 9.115 11.296 1.00 96.25 276 ALA A CA 1
ATOM 2207 C C . ALA A 1 276 ? -8.055 7.956 10.545 1.00 96.25 276 ALA A C 1
ATOM 2209 O O . ALA A 1 276 ? -7.209 7.264 11.119 1.00 96.25 276 ALA A O 1
ATOM 2210 N N . ASP A 1 277 ? -8.348 7.771 9.253 1.00 95.12 277 ASP A N 1
ATOM 2211 C CA . ASP A 1 277 ? -7.708 6.744 8.425 1.00 95.12 277 ASP A CA 1
ATOM 2212 C C . ASP A 1 277 ? -6.217 7.001 8.206 1.00 95.12 277 ASP A C 1
ATOM 2214 O O . ASP A 1 277 ? -5.492 6.045 7.935 1.00 95.12 277 ASP A O 1
ATOM 2218 N N . TYR A 1 278 ? -5.722 8.233 8.387 1.00 97.19 278 TYR A N 1
ATOM 2219 C CA . TYR A 1 278 ? -4.278 8.474 8.407 1.00 97.19 278 TYR A CA 1
ATOM 2220 C C . TYR A 1 278 ? -3.585 7.638 9.487 1.00 97.19 278 TYR A C 1
ATOM 2222 O O . TYR A 1 278 ? -2.504 7.117 9.237 1.00 97.19 278 TYR A O 1
ATOM 2230 N N . VAL A 1 279 ? -4.247 7.429 10.632 1.00 97.19 279 VAL A N 1
ATOM 2231 C CA . VAL A 1 279 ? -3.779 6.563 11.721 1.00 97.19 279 VAL A CA 1
ATOM 2232 C C . VAL A 1 279 ? -4.168 5.107 11.476 1.00 97.19 279 VAL A C 1
ATOM 2234 O O . VAL A 1 279 ? -3.307 4.225 11.491 1.00 97.19 279 VAL A O 1
ATOM 2237 N N . TYR A 1 280 ? -5.452 4.822 11.229 1.00 95.62 280 TYR A N 1
ATOM 2238 C CA . TYR A 1 280 ? -5.925 3.438 11.088 1.00 95.62 280 TYR A CA 1
ATOM 2239 C C . TYR A 1 280 ? -5.276 2.696 9.915 1.00 95.62 280 TYR A C 1
ATOM 2241 O O . TYR A 1 280 ? -5.008 1.493 9.998 1.00 95.62 280 TYR A O 1
ATOM 2249 N N . GLY A 1 281 ? -4.949 3.429 8.853 1.00 93.75 281 GLY A N 1
ATOM 2250 C CA . GLY A 1 281 ? -4.311 2.917 7.655 1.00 93.75 281 GLY A CA 1
ATOM 2251 C C . GLY A 1 281 ? -2.865 2.448 7.836 1.00 93.75 281 GLY A C 1
ATOM 2252 O O . GLY A 1 281 ? -2.343 1.815 6.918 1.00 93.75 281 GLY A O 1
ATOM 2253 N N . VAL A 1 282 ? -2.243 2.660 9.005 1.00 93.69 282 VAL A N 1
ATOM 2254 C CA . VAL A 1 282 ? -0.856 2.237 9.287 1.00 93.69 282 VAL A CA 1
ATOM 2255 C C . VAL A 1 282 ? -0.696 1.326 10.511 1.00 93.69 282 VAL A C 1
ATOM 2257 O O . VAL A 1 282 ? 0.394 0.799 10.736 1.00 93.69 282 VAL A O 1
ATOM 2260 N N . LEU A 1 283 ? -1.754 1.093 11.297 1.00 94.25 283 LEU A N 1
ATOM 2261 C CA . LEU A 1 283 ? -1.649 0.385 12.584 1.00 94.25 283 LEU A CA 1
ATOM 2262 C C . LEU A 1 283 ? -1.082 -1.028 12.470 1.00 94.25 283 LEU A C 1
ATOM 2264 O O . LEU A 1 283 ? -0.234 -1.414 13.272 1.00 94.25 283 LEU A O 1
ATOM 2268 N N . GLY A 1 284 ? -1.507 -1.796 11.466 1.00 90.88 284 GLY A N 1
ATOM 2269 C CA . GLY A 1 284 ? -1.033 -3.162 11.269 1.00 90.88 284 GLY A CA 1
ATOM 2270 C C . GLY A 1 284 ? 0.460 -3.242 10.961 1.00 90.88 284 GLY A C 1
ATOM 2271 O O . GLY A 1 284 ? 1.102 -4.218 11.348 1.00 90.88 284 GLY A O 1
ATOM 2272 N N . LEU A 1 285 ? 1.018 -2.199 10.339 1.00 88.19 285 LEU A N 1
ATOM 2273 C CA . LEU A 1 285 ? 2.444 -2.095 10.019 1.00 88.19 285 LEU A CA 1
ATOM 2274 C C . LEU A 1 285 ? 3.278 -1.733 11.240 1.00 88.19 285 LEU A C 1
ATOM 2276 O O . LEU A 1 285 ? 4.339 -2.305 11.450 1.00 88.19 285 LEU A O 1
ATOM 2280 N N . LEU A 1 286 ? 2.768 -0.818 12.064 1.00 91.25 286 LEU A N 1
ATOM 2281 C CA . LEU A 1 286 ? 3.395 -0.432 13.328 1.00 91.25 286 LEU A CA 1
ATOM 2282 C C . LEU A 1 286 ? 3.111 -1.435 14.457 1.00 91.25 286 LEU A C 1
ATOM 2284 O O . LEU A 1 286 ? 3.624 -1.284 15.559 1.00 91.25 286 LEU A O 1
ATOM 2288 N N . GLN A 1 287 ? 2.291 -2.454 14.185 1.00 90.38 287 GLN A N 1
ATOM 2289 C CA . GLN A 1 287 ? 1.816 -3.441 15.154 1.00 90.38 287 GLN A CA 1
ATOM 2290 C C . GLN A 1 287 ? 1.128 -2.817 16.379 1.00 90.38 287 GLN A C 1
ATOM 2292 O O . GLN A 1 287 ? 1.209 -3.350 17.484 1.00 90.38 287 GLN A O 1
ATOM 2297 N N . LEU A 1 288 ? 0.426 -1.704 16.173 1.00 93.44 288 LEU A N 1
ATOM 2298 C CA . LEU A 1 288 ? -0.293 -0.993 17.224 1.00 93.44 288 LEU A CA 1
ATOM 2299 C C . LEU A 1 288 ? -1.750 -1.452 17.289 1.00 93.44 288 LEU A C 1
ATOM 2301 O O . LEU A 1 288 ? -2.400 -1.647 16.263 1.00 93.44 288 LEU A O 1
ATOM 2305 N N . ASP A 1 289 ? -2.272 -1.572 18.507 1.00 93.44 289 ASP A N 1
ATOM 2306 C CA . ASP A 1 289 ? -3.689 -1.828 18.760 1.00 93.44 289 ASP A CA 1
ATOM 2307 C C . ASP A 1 289 ? -4.340 -0.547 19.290 1.00 93.44 289 ASP A C 1
ATOM 2309 O O . ASP A 1 289 ? -4.107 -0.128 20.429 1.00 93.44 289 ASP A O 1
ATOM 2313 N N . ILE A 1 290 ? -5.103 0.115 18.420 1.00 94.38 290 ILE A N 1
ATOM 2314 C CA . ILE A 1 290 ? -5.872 1.316 18.746 1.00 94.38 290 ILE A CA 1
ATOM 2315 C C . ILE A 1 290 ? -7.331 1.035 18.385 1.00 94.38 290 ILE A C 1
ATOM 2317 O O . ILE A 1 290 ? -7.626 0.740 17.220 1.00 94.38 290 ILE A O 1
ATOM 2321 N N . PRO A 1 291 ? -8.266 1.130 19.347 1.00 92.50 291 PRO A N 1
ATOM 2322 C CA . PRO A 1 291 ? -9.671 0.887 19.068 1.00 92.50 291 PRO A CA 1
ATOM 2323 C C . PRO A 1 291 ? -10.239 1.953 18.126 1.00 92.50 291 PRO A C 1
ATOM 2325 O O . PRO A 1 291 ? -9.722 3.067 18.006 1.00 92.50 291 PRO A O 1
ATOM 2328 N N . ARG A 1 292 ? -11.351 1.619 17.465 1.00 90.94 292 ARG A N 1
ATOM 2329 C CA . ARG A 1 292 ? -12.093 2.590 16.658 1.00 90.94 292 ARG A CA 1
ATOM 2330 C C . ARG A 1 292 ? -12.669 3.682 17.568 1.00 90.94 292 ARG A C 1
ATOM 2332 O O . ARG A 1 292 ? -13.333 3.364 18.551 1.00 90.94 292 ARG A O 1
ATOM 2339 N N . MET A 1 293 ? -12.432 4.947 17.238 1.00 93.75 293 MET A N 1
ATOM 2340 C CA . MET A 1 293 ? -12.953 6.115 17.949 1.00 93.75 293 MET A CA 1
ATOM 2341 C C . MET A 1 293 ? -13.615 7.060 16.945 1.00 93.75 293 MET A C 1
ATOM 2343 O O . MET A 1 293 ? -13.238 7.094 15.777 1.00 93.75 293 MET A O 1
ATOM 2347 N N . ASN A 1 294 ? -14.611 7.818 17.403 1.00 90.75 294 ASN A N 1
ATOM 2348 C CA . ASN A 1 294 ? -15.364 8.742 16.546 1.00 90.75 294 ASN A CA 1
ATOM 2349 C C . ASN A 1 294 ? -14.700 10.119 16.410 1.00 90.75 294 ASN A C 1
ATOM 2351 O O . ASN A 1 294 ? -15.061 10.875 15.515 1.00 90.75 294 ASN A O 1
ATOM 2355 N N . ASP A 1 295 ? -13.789 10.462 17.322 1.00 95.56 295 ASP A N 1
ATOM 2356 C CA . ASP A 1 295 ? -13.096 11.748 17.345 1.00 95.56 295 ASP A CA 1
ATOM 2357 C C . ASP A 1 295 ? -11.663 11.582 16.809 1.00 95.56 295 ASP A C 1
ATOM 2359 O O . ASP A 1 295 ? -10.843 10.952 17.486 1.00 95.56 295 ASP A O 1
ATOM 2363 N N . PRO A 1 296 ? -11.332 12.146 15.630 1.00 96.50 296 PRO A N 1
ATOM 2364 C CA . PRO A 1 296 ? -9.983 12.094 15.073 1.00 96.50 296 PRO A CA 1
ATOM 2365 C C . PRO A 1 296 ? -8.914 12.669 16.010 1.00 96.50 296 PRO A C 1
ATOM 2367 O O . PRO A 1 296 ? -7.781 12.190 15.998 1.00 96.50 296 PRO A O 1
ATOM 2370 N N . HIS A 1 297 ? -9.254 13.655 16.848 1.00 97.44 297 HIS A N 1
ATOM 2371 C CA . HIS A 1 297 ? -8.302 14.209 17.808 1.00 97.44 297 HIS A CA 1
ATOM 2372 C C . HIS A 1 297 ? -7.935 13.174 18.878 1.00 97.44 297 HIS A C 1
ATOM 2374 O O . HIS A 1 297 ? -6.752 12.925 19.113 1.00 97.44 297 HIS A O 1
ATOM 2380 N N . ALA A 1 298 ? -8.931 12.490 19.449 1.00 97.94 298 ALA A N 1
ATOM 2381 C CA . ALA A 1 298 ? -8.704 11.391 20.384 1.00 97.94 298 ALA A CA 1
ATOM 2382 C C . ALA A 1 298 ? -7.887 10.245 19.757 1.00 97.94 298 ALA A C 1
ATOM 2384 O O . ALA A 1 298 ? -6.976 9.724 20.407 1.00 97.94 298 ALA A O 1
ATOM 2385 N N . VAL A 1 299 ? -8.161 9.888 18.492 1.00 97.62 299 VAL A N 1
ATOM 2386 C CA . VAL A 1 299 ? -7.372 8.887 17.747 1.00 97.62 299 VAL A CA 1
ATOM 2387 C C . VAL A 1 299 ? -5.909 9.309 17.664 1.00 97.62 299 VAL A C 1
ATOM 2389 O O . VAL A 1 299 ? -5.022 8.511 17.971 1.00 97.62 299 VAL A O 1
ATOM 2392 N N . TRP A 1 300 ? -5.651 10.562 17.288 1.00 98.38 300 TRP A N 1
ATOM 2393 C CA . TRP A 1 300 ? -4.297 11.089 17.157 1.00 98.38 300 TRP A CA 1
ATOM 2394 C C . TRP A 1 300 ? -3.549 11.117 18.489 1.00 98.38 300 TRP A C 1
ATOM 2396 O O . TRP A 1 300 ? -2.432 10.616 18.574 1.00 98.38 300 TRP A O 1
ATOM 2406 N N . THR A 1 301 ? -4.170 11.624 19.557 1.00 98.19 301 THR A N 1
ATOM 2407 C CA . THR A 1 301 ? -3.555 11.645 20.892 1.00 98.19 301 THR A CA 1
ATOM 2408 C C . THR A 1 301 ? -3.205 10.238 21.377 1.00 98.19 301 THR A C 1
ATOM 2410 O O . THR A 1 301 ? -2.108 10.018 21.891 1.00 98.19 301 THR A O 1
ATOM 2413 N N . TYR A 1 302 ? -4.105 9.268 21.186 1.00 98.25 302 TYR A N 1
ATOM 2414 C CA . TYR A 1 302 ? -3.842 7.881 21.564 1.00 98.25 302 TYR A CA 1
ATOM 2415 C C . TYR A 1 302 ? -2.714 7.271 20.722 1.00 98.25 302 TYR A C 1
ATOM 2417 O O . TYR A 1 302 ? -1.845 6.578 21.252 1.00 98.25 302 TYR A O 1
ATOM 2425 N N . PHE A 1 303 ? -2.694 7.560 19.419 1.00 98.25 303 PHE A N 1
ATOM 2426 C CA . PHE A 1 303 ? -1.623 7.141 18.522 1.00 98.25 303 PHE A CA 1
ATOM 2427 C C . PHE A 1 303 ? -0.261 7.679 18.957 1.00 98.25 303 PHE A C 1
ATOM 2429 O O . PHE A 1 303 ? 0.683 6.900 19.053 1.00 98.25 303 PHE A O 1
ATOM 2436 N N . LEU A 1 304 ? -0.162 8.968 19.291 1.00 98.50 304 LEU A N 1
ATOM 2437 C CA . LEU A 1 304 ? 1.082 9.572 19.770 1.00 98.50 304 LEU A CA 1
ATOM 2438 C C . LEU A 1 304 ? 1.611 8.879 21.031 1.00 98.50 304 LEU A C 1
ATOM 2440 O O . LEU A 1 304 ? 2.783 8.519 21.068 1.00 98.50 304 LEU A O 1
ATOM 2444 N N . SER A 1 305 ? 0.745 8.596 22.008 1.00 98.31 305 SER A N 1
ATOM 2445 C CA . SER A 1 305 ? 1.139 7.836 23.204 1.00 98.31 305 SER A CA 1
ATOM 2446 C C . SER A 1 305 ? 1.678 6.443 22.851 1.00 98.31 305 SER A C 1
ATOM 2448 O O . SER A 1 305 ? 2.678 6.007 23.414 1.00 98.31 305 SER A O 1
ATOM 2450 N N . LYS A 1 306 ? 1.073 5.753 21.875 1.00 98.00 306 LYS A N 1
ATOM 2451 C CA . LYS A 1 306 ? 1.573 4.455 21.397 1.00 98.00 306 LYS A CA 1
ATOM 2452 C C . LYS A 1 306 ? 2.886 4.550 20.630 1.00 98.00 306 LYS A C 1
ATOM 2454 O O . LYS A 1 306 ? 3.692 3.627 20.704 1.00 98.00 306 LYS A O 1
ATOM 2459 N N . VAL A 1 307 ? 3.119 5.647 19.918 1.00 96.88 307 VAL A N 1
ATOM 2460 C CA . VAL A 1 307 ? 4.406 5.915 19.269 1.00 96.88 307 VAL A CA 1
ATOM 2461 C C . VAL A 1 307 ? 5.493 6.196 20.309 1.00 96.88 307 VAL A C 1
ATOM 2463 O O . VAL A 1 307 ? 6.603 5.705 20.142 1.00 96.88 307 VAL A O 1
ATOM 2466 N N . GLU A 1 308 ? 5.198 6.905 21.401 1.00 97.38 308 GLU A N 1
ATOM 2467 C CA . GLU A 1 308 ? 6.148 7.089 22.513 1.00 97.38 308 GLU A CA 1
ATOM 2468 C C . GLU A 1 308 ? 6.540 5.752 23.152 1.00 97.38 308 GLU A C 1
ATOM 2470 O O . GLU A 1 308 ? 7.733 5.482 23.303 1.00 97.38 308 GLU A O 1
ATOM 2475 N N . ASP A 1 309 ? 5.559 4.886 23.444 1.00 96.69 309 ASP A N 1
ATOM 2476 C CA . ASP A 1 309 ? 5.802 3.525 23.946 1.00 96.69 309 ASP A CA 1
ATOM 2477 C C . ASP A 1 309 ? 6.702 2.729 22.977 1.00 96.69 309 ASP A C 1
ATOM 2479 O O . ASP A 1 309 ? 7.662 2.070 23.387 1.00 96.69 309 ASP A O 1
ATOM 2483 N N . LEU A 1 310 ? 6.412 2.819 21.674 1.00 94.38 310 LEU A N 1
ATOM 2484 C CA . LEU A 1 310 ? 7.155 2.142 20.609 1.00 94.38 310 LEU A CA 1
ATOM 2485 C C . LEU A 1 310 ? 8.606 2.637 20.512 1.00 94.38 310 LEU A C 1
ATOM 2487 O O . LEU A 1 310 ? 9.525 1.824 20.405 1.00 94.38 310 LEU A O 1
ATOM 2491 N N . ILE A 1 311 ? 8.823 3.954 20.583 1.00 94.00 311 ILE A N 1
ATOM 2492 C CA . ILE A 1 311 ? 10.158 4.569 20.588 1.00 94.00 311 ILE A CA 1
ATOM 2493 C C . ILE A 1 311 ? 10.946 4.117 21.818 1.00 94.00 311 ILE A C 1
ATOM 2495 O O . ILE A 1 311 ? 12.106 3.730 21.686 1.00 94.00 311 ILE A O 1
ATOM 2499 N N . ALA A 1 312 ? 10.328 4.141 23.002 1.00 93.81 312 ALA A N 1
ATOM 2500 C CA . ALA A 1 312 ? 10.980 3.743 24.246 1.00 93.81 312 ALA A CA 1
ATOM 2501 C C . ALA A 1 312 ? 11.422 2.271 24.212 1.00 93.81 312 ALA A C 1
ATOM 2503 O O . ALA A 1 312 ? 12.567 1.969 24.552 1.00 93.81 312 ALA A O 1
ATOM 2504 N N . SER A 1 313 ? 10.552 1.369 23.737 1.00 91.75 313 SER A N 1
ATOM 2505 C CA . SER A 1 313 ? 10.883 -0.054 23.564 1.00 91.75 313 SER A CA 1
ATOM 2506 C C . SER A 1 313 ? 12.037 -0.248 22.582 1.00 91.75 313 SER A C 1
ATOM 2508 O O . SER A 1 313 ? 12.993 -0.966 22.872 1.00 91.75 313 SER A O 1
ATOM 2510 N N . TRP A 1 314 ? 11.984 0.434 21.435 1.00 90.12 314 TRP A N 1
ATOM 2511 C CA . TRP A 1 314 ? 13.013 0.331 20.405 1.00 90.12 314 TRP A CA 1
ATOM 2512 C C . TRP A 1 314 ? 14.374 0.867 20.870 1.00 90.12 314 TRP A C 1
ATOM 2514 O O . TRP A 1 314 ? 15.406 0.260 20.586 1.00 90.12 314 TRP A O 1
ATOM 2524 N N . LEU A 1 315 ? 14.396 1.986 21.606 1.00 89.75 315 LEU A N 1
ATOM 2525 C CA . LEU A 1 315 ? 15.629 2.537 22.172 1.00 89.75 315 LEU A CA 1
ATOM 2526 C C . LEU A 1 315 ? 16.261 1.558 23.163 1.00 89.75 315 LEU A C 1
ATOM 2528 O O . LEU A 1 315 ? 17.451 1.283 23.036 1.00 89.75 315 LEU A O 1
ATOM 2532 N N . HIS A 1 316 ? 15.463 0.980 24.067 1.00 89.25 316 HIS A N 1
ATOM 2533 C CA . HIS A 1 316 ? 15.922 0.002 25.056 1.00 89.25 316 HIS A CA 1
ATOM 2534 C C . HIS A 1 316 ? 16.549 -1.247 24.404 1.00 89.25 316 HIS A C 1
ATOM 2536 O O . HIS A 1 316 ? 17.578 -1.747 24.857 1.00 89.25 316 HIS A O 1
ATOM 2542 N N . GLU A 1 317 ? 15.975 -1.749 23.307 1.00 87.19 317 GLU A N 1
ATOM 2543 C CA . GLU A 1 317 ? 16.520 -2.899 22.565 1.00 87.19 317 GLU A CA 1
ATOM 2544 C C . GLU A 1 317 ? 17.835 -2.590 21.823 1.00 87.19 317 GLU A C 1
ATOM 2546 O O . GLU A 1 317 ? 18.614 -3.500 21.524 1.00 87.19 317 GLU A O 1
ATOM 2551 N N . HIS A 1 318 ? 18.117 -1.313 21.543 1.00 83.56 318 HIS A N 1
ATOM 2552 C CA . HIS A 1 318 ? 19.235 -0.875 20.704 1.00 83.56 318 HIS A CA 1
ATOM 2553 C C . HIS A 1 318 ? 20.266 0.025 21.412 1.00 83.56 318 HIS A C 1
ATOM 2555 O O . HIS A 1 318 ? 21.115 0.616 20.736 1.00 83.56 318 HIS A O 1
ATOM 2561 N N . GLU A 1 319 ? 20.270 0.090 22.749 1.00 78.00 319 GLU A N 1
ATOM 2562 C CA . GLU A 1 319 ? 21.225 0.900 23.535 1.00 78.00 319 GLU A CA 1
ATOM 2563 C C . GLU A 1 319 ? 22.701 0.508 23.307 1.00 78.00 319 GLU A C 1
ATOM 2565 O O . GLU A 1 319 ? 23.616 1.315 23.486 1.00 78.00 319 GLU A O 1
ATOM 2570 N N . SER A 1 320 ? 22.968 -0.717 22.846 1.00 65.62 320 SER A N 1
ATOM 2571 C CA . SER A 1 320 ? 24.323 -1.210 22.584 1.00 65.62 320 SER A CA 1
ATOM 2572 C C . SER A 1 320 ? 24.843 -0.792 21.197 1.00 65.62 320 SER A C 1
ATOM 2574 O O . SER A 1 320 ? 24.842 -1.558 20.238 1.00 65.62 320 SER A O 1
ATOM 2576 N N . GLY A 1 321 ? 25.353 0.442 21.093 1.00 66.62 321 GLY A N 1
ATOM 2577 C CA . GLY A 1 321 ? 26.294 0.829 20.026 1.00 66.62 321 GLY A CA 1
ATOM 2578 C C . GLY A 1 321 ? 25.818 1.847 18.983 1.00 66.62 321 GLY A C 1
ATOM 2579 O O . GLY A 1 321 ? 26.519 2.049 17.988 1.00 66.62 321 GLY A O 1
ATOM 2580 N N . ARG A 1 322 ? 24.675 2.520 19.173 1.00 68.00 322 ARG A N 1
ATOM 2581 C CA . ARG A 1 322 ? 24.207 3.583 18.258 1.00 68.00 322 ARG A CA 1
ATOM 2582 C C . ARG A 1 322 ? 24.556 4.991 18.758 1.00 68.00 322 ARG A C 1
ATOM 2584 O O . ARG A 1 322 ? 24.594 5.250 19.951 1.00 68.00 322 ARG A O 1
ATOM 2591 N N . ARG A 1 323 ? 24.790 5.918 17.815 1.00 75.00 323 ARG A N 1
ATOM 2592 C CA . ARG A 1 323 ? 25.090 7.351 18.063 1.00 75.00 323 ARG A CA 1
ATOM 2593 C C . ARG A 1 323 ? 23.852 8.217 18.343 1.00 75.00 323 ARG A C 1
ATOM 2595 O O . ARG A 1 323 ? 23.988 9.435 18.464 1.00 75.00 323 ARG A O 1
ATOM 2602 N N . ILE A 1 324 ? 22.660 7.630 18.380 1.00 75.56 324 ILE A N 1
ATOM 2603 C CA . ILE A 1 324 ? 21.412 8.367 18.602 1.00 75.56 324 ILE A CA 1
ATOM 2604 C C . ILE A 1 324 ? 21.271 8.597 20.105 1.00 75.56 324 ILE A C 1
ATOM 2606 O O . ILE A 1 324 ? 21.263 7.633 20.864 1.00 75.56 324 ILE A O 1
ATOM 2610 N N . THR A 1 325 ? 21.206 9.861 20.522 1.00 77.12 325 THR A N 1
ATOM 2611 C CA . THR A 1 325 ? 21.102 10.229 21.940 1.00 77.12 325 THR A CA 1
ATOM 2612 C C . THR A 1 325 ? 19.662 10.128 22.410 1.00 77.12 325 THR A C 1
ATOM 2614 O O . THR A 1 325 ? 19.394 9.584 23.475 1.00 77.12 325 THR A O 1
ATOM 2617 N N . THR A 1 326 ? 18.739 10.683 21.621 1.00 89.50 326 THR A N 1
ATOM 2618 C CA . THR A 1 326 ? 17.322 10.798 21.969 1.00 89.50 326 THR A CA 1
ATOM 2619 C C . THR A 1 326 ? 16.473 10.782 20.696 1.00 89.50 326 THR A C 1
ATOM 2621 O O . THR A 1 326 ? 16.855 11.328 19.658 1.00 89.50 326 THR A O 1
ATOM 2624 N N . ILE A 1 327 ? 15.315 10.129 20.777 1.00 93.81 327 ILE A N 1
ATOM 2625 C CA . ILE A 1 327 ? 14.230 10.223 19.797 1.00 93.81 327 ILE A CA 1
ATOM 2626 C C . ILE A 1 327 ? 12.983 10.590 20.593 1.00 93.81 327 ILE A C 1
ATOM 2628 O O . ILE A 1 327 ? 12.659 9.909 21.565 1.00 93.81 327 ILE A O 1
ATOM 2632 N N . THR A 1 328 ? 12.298 11.663 20.213 1.00 96.31 328 THR A N 1
ATOM 2633 C CA . THR A 1 328 ? 11.076 12.126 20.884 1.00 96.31 328 THR A CA 1
ATOM 2634 C C . THR A 1 328 ? 10.033 12.578 19.867 1.00 96.31 328 THR A C 1
ATOM 2636 O O . THR A 1 328 ? 10.348 12.817 18.703 1.00 96.31 328 THR A O 1
ATOM 2639 N N . LEU A 1 329 ? 8.770 12.694 20.286 1.00 97.69 329 LEU A N 1
ATOM 2640 C CA . LEU A 1 329 ? 7.740 13.329 19.464 1.00 97.69 329 LEU A CA 1
ATOM 2641 C C . LEU A 1 329 ? 7.993 14.834 19.336 1.00 97.69 329 LEU A C 1
ATOM 2643 O O . LEU A 1 329 ? 8.292 15.505 20.329 1.00 97.69 329 LEU A O 1
ATOM 2647 N N . SER A 1 330 ? 7.789 15.384 18.140 1.00 97.56 330 SER A N 1
ATOM 2648 C CA . SER A 1 330 ? 7.913 16.823 17.920 1.00 97.56 330 SER A CA 1
ATOM 2649 C C . SER A 1 330 ? 6.760 17.618 18.547 1.00 97.56 330 SER A C 1
ATOM 2651 O O . SER A 1 330 ? 5.631 17.144 18.705 1.00 97.56 330 SER A O 1
ATOM 2653 N N . GLU A 1 331 ? 7.015 18.892 18.850 1.00 97.31 331 GLU A N 1
ATOM 2654 C CA . GLU A 1 331 ? 5.971 19.815 19.316 1.00 97.31 331 GLU A CA 1
ATOM 2655 C C . GLU A 1 331 ? 4.899 20.090 18.252 1.00 97.31 331 GLU A C 1
ATOM 2657 O O . GLU A 1 331 ? 3.760 20.416 18.593 1.00 97.31 331 GLU A O 1
ATOM 2662 N N . ARG A 1 332 ? 5.250 19.938 16.967 1.00 97.06 332 ARG A N 1
ATOM 2663 C CA . ARG A 1 332 ? 4.306 20.011 15.846 1.00 97.06 332 ARG A CA 1
ATOM 2664 C C . ARG A 1 332 ? 3.306 18.863 15.932 1.00 97.06 332 ARG A C 1
ATOM 2666 O O . ARG A 1 332 ? 2.107 19.119 15.901 1.00 97.06 332 ARG A O 1
ATOM 2673 N N . ALA A 1 333 ? 3.788 17.631 16.101 1.00 97.12 333 ALA A N 1
ATOM 2674 C CA . ALA A 1 333 ? 2.945 16.441 16.151 1.00 97.12 333 ALA A CA 1
ATOM 2675 C C . ALA A 1 333 ? 1.888 16.527 17.258 1.00 97.12 333 ALA A C 1
ATOM 2677 O O . ALA A 1 333 ? 0.707 16.307 17.004 1.00 97.12 333 ALA A O 1
ATOM 2678 N N . LYS A 1 334 ? 2.282 16.950 18.466 1.00 97.25 334 LYS A N 1
ATOM 2679 C CA . LYS A 1 334 ? 1.375 17.083 19.624 1.00 97.25 334 LYS A CA 1
ATOM 2680 C C . LYS A 1 334 ? 0.228 18.076 19.409 1.00 97.25 334 LYS A C 1
ATOM 2682 O O . LYS A 1 334 ? -0.793 17.980 20.083 1.00 97.25 334 LYS A O 1
ATOM 2687 N N . LYS A 1 335 ? 0.402 19.042 18.503 1.00 97.50 335 LYS A N 1
ATOM 2688 C CA . LYS A 1 335 ? -0.575 20.101 18.194 1.00 97.50 335 LYS A CA 1
ATOM 2689 C C . LYS A 1 335 ? -1.281 19.884 16.857 1.00 97.50 335 LYS A C 1
ATOM 2691 O O . LYS A 1 335 ? -2.102 20.713 16.473 1.00 97.50 335 LYS A O 1
ATOM 2696 N N . PHE A 1 336 ? -0.929 18.826 16.132 1.00 98.06 336 PHE A N 1
ATOM 2697 C CA . PHE A 1 336 ? -1.446 18.575 14.799 1.00 98.06 336 PHE A CA 1
ATOM 2698 C C . PHE A 1 336 ? -2.921 18.153 14.851 1.00 98.06 336 PHE A C 1
ATOM 2700 O O . PHE A 1 336 ? -3.324 17.356 15.699 1.00 98.06 336 PHE A O 1
ATOM 2707 N N . ASP A 1 337 ? -3.720 18.690 13.932 1.00 97.94 337 ASP A N 1
ATOM 2708 C CA . ASP A 1 337 ? -5.130 18.349 13.754 1.00 97.94 337 ASP A CA 1
ATOM 2709 C C . ASP A 1 337 ? -5.284 17.527 12.471 1.00 97.94 337 ASP A C 1
ATOM 2711 O O . ASP A 1 337 ? -5.112 18.049 11.366 1.00 97.94 337 ASP A O 1
ATOM 2715 N N . LEU A 1 338 ? -5.629 16.241 12.619 1.00 97.88 338 LEU A N 1
ATOM 2716 C CA . LEU A 1 338 ? -5.813 15.323 11.491 1.00 97.88 338 LEU A CA 1
ATOM 2717 C C . LEU A 1 338 ? -6.815 15.852 10.460 1.00 97.88 338 LEU A C 1
ATOM 2719 O O . LEU A 1 338 ? -6.642 15.600 9.270 1.00 97.88 338 LEU A O 1
ATOM 2723 N N . SER A 1 339 ? -7.835 16.607 10.881 1.00 96.62 339 SER A N 1
ATOM 2724 C CA . SER A 1 339 ? -8.858 17.135 9.970 1.00 96.62 339 SER A CA 1
ATOM 2725 C C . SER A 1 339 ? -8.316 18.145 8.953 1.00 96.62 339 SER A C 1
ATOM 2727 O O . SER A 1 339 ? -8.963 18.397 7.937 1.00 96.62 339 SER A O 1
ATOM 2729 N N . GLN A 1 340 ? -7.129 18.704 9.207 1.00 97.25 340 GLN A N 1
ATOM 2730 C CA . GLN A 1 340 ? -6.464 19.676 8.339 1.00 97.25 340 GLN A CA 1
ATOM 2731 C C . GLN A 1 340 ? -5.449 19.037 7.380 1.00 97.25 340 GLN A C 1
ATOM 2733 O O . GLN A 1 340 ? -4.898 19.735 6.526 1.00 97.25 340 GLN A O 1
ATOM 2738 N N . ALA A 1 341 ? -5.179 17.734 7.509 1.00 97.81 341 ALA A N 1
ATOM 2739 C CA . ALA A 1 341 ? -4.182 17.044 6.699 1.00 97.81 341 ALA A CA 1
ATOM 2740 C C . ALA A 1 341 ? -4.632 16.879 5.241 1.00 97.81 341 ALA A C 1
ATOM 2742 O O . ALA A 1 341 ? -5.725 16.378 4.961 1.00 97.81 341 ALA A O 1
ATOM 2743 N N . LYS A 1 342 ? -3.760 17.241 4.293 1.00 97.25 342 LYS A N 1
ATOM 2744 C CA . LYS A 1 342 ? -4.016 17.046 2.856 1.00 97.25 342 LYS A CA 1
ATOM 2745 C C . LYS A 1 342 ? -3.599 15.664 2.371 1.00 97.25 342 LYS A C 1
ATOM 2747 O O . LYS A 1 342 ? -4.161 15.184 1.384 1.00 97.25 342 LYS A O 1
ATOM 2752 N N . ASP A 1 343 ? -2.600 15.077 3.021 1.00 96.38 343 ASP A N 1
ATOM 2753 C CA . ASP A 1 343 ? -2.031 13.760 2.749 1.00 96.38 343 ASP A CA 1
ATOM 2754 C C . ASP A 1 343 ? -1.253 13.226 3.970 1.00 96.38 343 ASP A C 1
ATOM 2756 O O . ASP A 1 343 ? -1.218 13.850 5.032 1.00 96.38 343 ASP A O 1
ATOM 2760 N N . MET A 1 344 ? -0.653 12.038 3.836 1.00 95.44 344 MET A N 1
ATOM 2761 C CA . MET A 1 344 ? 0.147 11.415 4.895 1.00 95.44 344 MET A CA 1
ATOM 2762 C C . MET A 1 344 ? 1.397 12.223 5.251 1.00 95.44 344 MET A C 1
ATOM 2764 O O . MET A 1 344 ? 1.769 12.253 6.422 1.00 95.44 344 MET A O 1
ATOM 2768 N N . ALA A 1 345 ? 2.037 12.880 4.284 1.00 95.50 345 ALA A N 1
ATOM 2769 C CA . ALA A 1 345 ? 3.217 13.691 4.542 1.00 95.50 345 ALA A CA 1
ATOM 2770 C C . ALA A 1 345 ? 2.885 14.827 5.516 1.00 95.50 345 ALA A C 1
ATOM 2772 O O . ALA A 1 345 ? 3.610 15.011 6.487 1.00 95.50 345 ALA A O 1
ATOM 2773 N N . ASP A 1 346 ? 1.742 15.504 5.365 1.00 97.62 346 ASP A N 1
ATOM 2774 C CA . ASP A 1 346 ? 1.299 16.502 6.349 1.00 97.62 346 ASP A CA 1
ATOM 2775 C C . ASP A 1 346 ? 1.205 15.919 7.775 1.00 97.62 346 ASP A C 1
ATOM 2777 O O . ASP A 1 346 ? 1.578 16.589 8.739 1.00 97.62 346 ASP A O 1
ATOM 2781 N N . VAL A 1 347 ? 0.747 14.675 7.933 1.00 97.81 347 VAL A N 1
ATOM 2782 C CA . VAL A 1 347 ? 0.581 14.031 9.251 1.00 97.81 347 VAL A CA 1
ATOM 2783 C C . VAL A 1 347 ? 1.919 13.598 9.853 1.00 97.81 347 VAL A C 1
ATOM 2785 O O . VAL A 1 347 ? 2.170 13.820 11.038 1.00 97.81 347 VAL A O 1
ATOM 2788 N N . TYR A 1 348 ? 2.775 12.973 9.046 1.00 97.12 348 TYR A N 1
ATOM 2789 C CA . TYR A 1 348 ? 3.948 12.235 9.520 1.00 97.12 348 TYR A CA 1
ATOM 2790 C C . TYR A 1 348 ? 5.280 12.970 9.319 1.00 97.12 348 TYR A C 1
ATOM 2792 O O . TYR A 1 348 ? 6.263 12.620 9.974 1.00 97.12 348 TYR A O 1
ATOM 2800 N N . ALA A 1 349 ? 5.340 13.992 8.458 1.00 94.50 349 ALA A N 1
ATOM 2801 C CA . ALA A 1 349 ? 6.528 14.832 8.328 1.00 94.50 349 ALA A CA 1
ATOM 2802 C C . ALA A 1 349 ? 6.815 15.537 9.657 1.00 94.50 349 ALA A C 1
ATOM 2804 O O . ALA A 1 349 ? 5.903 16.029 10.329 1.00 94.50 349 ALA A O 1
ATOM 2805 N N . ASP A 1 350 ? 8.082 15.556 10.060 1.00 94.25 350 ASP A N 1
ATOM 2806 C CA . ASP A 1 350 ? 8.515 16.075 11.357 1.00 94.25 350 ASP A CA 1
ATOM 2807 C C . ASP A 1 350 ? 7.776 15.443 12.554 1.00 94.25 350 ASP A C 1
ATOM 2809 O O . ASP A 1 350 ? 7.636 16.085 13.594 1.00 94.25 350 ASP A O 1
ATOM 2813 N N . LEU A 1 351 ? 7.246 14.214 12.451 1.00 97.19 351 LEU A N 1
ATOM 2814 C CA . LEU A 1 351 ? 6.599 13.545 13.591 1.00 97.19 351 LEU A CA 1
ATOM 2815 C C . LEU A 1 351 ? 7.591 13.347 14.748 1.00 97.19 351 LEU A C 1
ATOM 2817 O O . LEU A 1 351 ? 7.238 13.503 15.919 1.00 97.19 351 LEU A O 1
ATOM 2821 N N . LEU A 1 352 ? 8.834 13.020 14.401 1.00 96.38 352 LEU A N 1
ATOM 2822 C CA . LEU A 1 352 ? 9.901 12.679 15.330 1.00 96.38 352 LEU A CA 1
ATOM 2823 C C . LEU A 1 352 ? 10.996 13.744 15.315 1.00 96.38 352 LEU A C 1
ATOM 2825 O O . LEU A 1 352 ? 11.395 14.228 14.260 1.00 96.38 352 LEU A O 1
ATOM 2829 N N . HIS A 1 353 ? 11.527 14.056 16.492 1.00 94.81 353 HIS A N 1
ATOM 2830 C CA . HIS A 1 353 ? 12.758 14.816 16.677 1.00 94.81 353 HIS A CA 1
ATOM 2831 C C . HIS A 1 353 ? 13.871 13.848 17.080 1.00 94.81 353 HIS A C 1
ATOM 2833 O O . HIS A 1 353 ? 13.717 13.092 18.040 1.00 94.81 353 HIS A O 1
ATOM 2839 N N . VAL A 1 354 ? 14.979 13.847 16.336 1.00 91.31 354 VAL A N 1
ATOM 2840 C CA . VAL A 1 354 ? 16.110 12.932 16.555 1.00 91.31 354 VAL A CA 1
ATOM 2841 C C . VAL A 1 354 ? 17.370 13.733 16.846 1.00 91.31 354 VAL A C 1
ATOM 2843 O O . VAL A 1 354 ? 17.828 14.505 16.002 1.00 91.31 354 VAL A O 1
ATOM 2846 N N . GLU A 1 355 ? 17.971 13.515 18.015 1.00 89.75 355 GLU A N 1
ATOM 2847 C CA . GLU A 1 355 ? 19.244 14.133 18.384 1.00 89.75 355 GLU A CA 1
ATOM 2848 C C . GLU A 1 355 ? 20.379 13.114 18.329 1.00 89.75 355 GLU A C 1
ATOM 2850 O O . GLU A 1 355 ? 20.300 12.008 18.869 1.00 89.75 355 GLU A O 1
ATOM 2855 N N . TYR A 1 356 ? 21.478 13.511 17.692 1.00 85.38 356 TYR A N 1
ATOM 2856 C CA . TYR A 1 356 ? 22.672 12.688 17.548 1.00 85.38 356 TYR A CA 1
ATOM 2857 C C . TYR A 1 356 ? 23.761 13.155 18.508 1.00 85.38 356 TYR A C 1
ATOM 2859 O O . TYR A 1 356 ? 24.007 14.354 18.654 1.00 85.38 356 TYR A O 1
ATOM 2867 N N . THR A 1 357 ? 24.474 12.206 19.114 1.00 78.31 357 THR A N 1
ATOM 2868 C CA . THR A 1 357 ? 25.687 12.514 19.873 1.00 78.31 357 THR A CA 1
ATOM 2869 C C . THR A 1 357 ? 26.733 13.031 18.889 1.00 78.31 357 THR A C 1
ATOM 2871 O O . THR A 1 357 ? 27.219 12.304 18.018 1.00 78.31 357 THR A O 1
ATOM 2874 N N . SER A 1 358 ? 27.072 14.318 18.977 1.00 68.25 358 SER A N 1
ATOM 2875 C CA . SER A 1 358 ? 28.123 14.888 18.143 1.00 68.25 358 SER A CA 1
ATOM 2876 C C . SER A 1 358 ? 29.467 14.303 18.574 1.00 68.25 358 SER A C 1
ATOM 2878 O O . SER A 1 358 ? 30.074 14.762 19.544 1.00 68.25 358 SER A O 1
ATOM 2880 N N . SER A 1 359 ? 29.977 13.312 17.849 1.00 58.69 359 SER A N 1
ATOM 2881 C CA . SER A 1 359 ? 31.393 12.963 17.922 1.00 58.69 359 SER A CA 1
ATOM 2882 C C . SER A 1 359 ? 32.181 14.041 17.168 1.00 58.69 359 SER A C 1
ATOM 2884 O O . SER A 1 359 ? 32.527 13.841 16.011 1.00 58.69 359 SER A O 1
ATOM 2886 N N . SER A 1 360 ? 32.390 15.201 17.804 1.00 56.28 360 SER A N 1
ATOM 2887 C CA . SER A 1 360 ? 33.200 16.348 17.348 1.00 56.28 360 SER A CA 1
ATOM 2888 C C . SER A 1 360 ? 32.915 16.902 15.932 1.00 56.28 360 SER A C 1
ATOM 2890 O O . SER A 1 360 ? 33.185 16.268 14.918 1.00 56.28 360 SER A O 1
ATOM 2892 N N . SER A 1 361 ? 32.510 18.177 15.892 1.00 49.06 361 SER A N 1
ATOM 2893 C CA . SER A 1 361 ? 32.141 19.028 14.742 1.00 49.06 361 SER A CA 1
ATOM 2894 C C . SER A 1 361 ? 30.680 18.927 14.274 1.00 49.06 361 SER A C 1
ATOM 2896 O O . SER A 1 361 ? 30.147 17.887 13.904 1.00 49.06 361 SER A O 1
ATOM 2898 N N . SER A 1 362 ? 30.018 20.072 14.393 1.00 45.84 362 SER A N 1
ATOM 2899 C CA . SER A 1 362 ? 28.588 20.337 14.331 1.00 45.84 362 SER A CA 1
ATOM 2900 C C . SER A 1 362 ? 28.028 20.349 12.908 1.00 45.84 362 SER A C 1
ATOM 2902 O O . SER A 1 362 ? 28.387 21.210 12.108 1.00 45.84 362 SER A O 1
ATOM 2904 N N . SER A 1 363 ? 27.057 19.477 12.638 1.00 42.75 363 SER A N 1
ATOM 2905 C CA . SER A 1 363 ? 25.994 19.742 11.663 1.00 42.75 363 SER A CA 1
ATOM 2906 C C . SER A 1 363 ? 24.689 19.120 12.171 1.00 42.75 363 SER A C 1
ATOM 2908 O O . SER A 1 363 ? 24.580 17.906 12.323 1.00 42.75 363 SER A O 1
ATOM 2910 N N . LEU A 1 364 ? 23.725 19.977 12.513 1.00 42.44 364 LEU A N 1
ATOM 2911 C CA . LEU A 1 364 ? 22.348 19.595 12.830 1.00 42.44 364 LEU A CA 1
ATOM 2912 C C . LEU A 1 364 ? 21.640 19.244 11.517 1.00 42.44 364 LEU A C 1
ATOM 2914 O O . LEU A 1 364 ? 21.703 20.023 10.565 1.00 42.44 364 LEU A O 1
ATOM 2918 N N . LYS A 1 365 ? 20.963 18.097 11.461 1.00 43.72 365 LYS A N 1
ATOM 2919 C CA . LYS A 1 365 ? 19.999 17.795 10.400 1.00 43.72 365 LYS A CA 1
ATOM 2920 C C . LYS A 1 365 ? 18.612 17.737 11.021 1.00 43.72 365 LYS A C 1
ATOM 2922 O O . LYS A 1 365 ? 18.360 16.874 11.854 1.00 43.72 365 LYS A O 1
ATOM 2927 N N . HIS A 1 366 ? 17.745 18.648 10.597 1.00 38.34 366 HIS A N 1
ATOM 2928 C CA . HIS A 1 366 ? 16.309 18.398 10.603 1.00 38.34 366 HIS A CA 1
ATOM 2929 C C . HIS A 1 366 ? 16.047 17.451 9.424 1.00 38.34 366 HIS A C 1
ATOM 2931 O O . HIS A 1 366 ? 16.487 17.753 8.310 1.00 38.34 366 HIS A O 1
ATOM 2937 N N . ILE A 1 367 ? 15.477 16.276 9.690 1.00 42.50 367 ILE A N 1
ATOM 2938 C CA . ILE A 1 367 ? 15.041 15.315 8.667 1.00 42.50 367 ILE A CA 1
ATOM 2939 C C . ILE A 1 367 ? 13.529 15.268 8.705 1.00 42.50 367 ILE A C 1
ATOM 2941 O O . ILE A 1 367 ? 13.018 15.058 9.829 1.00 42.50 367 ILE A O 1
#

Foldseek 3Di:
DEDDDLVVDVVSVVLLVPCVVVPAAEEEEQEDFDDDPPADFAQQQVPYYYPNGRDHTWGHHPLQPVVVVVVPVVHPRYHYHYCRRRPDPPDWLLCLLVSQLSGPAYEYAWQFDQVLLVLQQDPCLVVLLVLLVVLLVCLVVPPPCSLVSLVVSCVVCVVNLVSLLRRLPTCSLQALQVLSNPLNNVWYWYGHSNDDPGIHTPVSLLSSLVSLLVVCVSVDVPRPSNVSSPCNLSSNLSNVLNCLQDDDPNRPLVVHQLVVNLVSLLSHQHDDPDLLCLVSSCCSSSVHRDTDDPASLVSLVVSQVVVVVSQVVSCVVVVPDDQWPDKHADPCSNPDDSVPDNGSSSNRQSRIDTDGNPPDDDDDDDD

pLDDT: mean 84.03, std 14.31, range [38.34, 98.5]

Radius of gyration: 22.49 Å; chains: 1; bounding box: 65×48×52 Å